Protein AF-A0A848RUA8-F1 (afdb_monomer_lite)

Secondary structure (DSSP, 8-state):
------------------------------B---SSS--EEEEEEETTEEEEEEEEEEGGGTEEEEEEEETTEEEEEEEEEEEETTEEEEEEEEEEETTEEEES----SEEEEEEES-SEEEEEEEESSSEEEEEEEETTEE-TT-EEEEEEESS-EE---TT-EEEESPPSSEEEEEEEEEE-TTSSSEEEEEEEEEE-S-SEEEEEEE-

Foldseek 3Di:
DDDDDDDDDDDDDDPPPPPPPPVDDPLPQAAADDDDDTFDKDADHDPSHDAQWIWGQDPVNQKIKTGGDDRREQAAWIWIWGDDPNDTHTPDGDGDDRNDDPHHHPDPQKDWDDKDPFPDKDKDFDWQFQKEWEFEAEPHHGAPFWAPKDKDKPDFDFDDDPPTTMGHPDDPQIKIWIWTWGADNVRPDIDIIIIIMTGHDGGYMYMYTYD

pLDDT: mean 84.86, std 19.1, range [34.31, 98.5]

Sequence (211 aa):
MKKSYTLLFFTILIFSLIKINAQNSNDNNCKVIGKKHSGIYNGGCKKGLAHGEGVLNFDEGKKIYEGKFKKGELNGEGILYTFEDGEKVILKEGIWKNNEYVGEKKVRPYKVKRVVNLPRYTVRKTGEQKEVYINFMKDGGRNNNVRNLNVLVNNGNEINGSRIMGYDNIIFPFQCEINYYTTSKLGTTSLQVRFEIIISEPGRWEISLFN

Structure (mmCIF, N/CA/C/O backbone):
data_AF-A0A848RUA8-F1
#
_entry.id   AF-A0A848RUA8-F1
#
loop_
_atom_site.group_PDB
_atom_site.id
_atom_site.type_symbol
_atom_site.label_atom_id
_atom_site.label_alt_id
_atom_site.label_comp_id
_atom_site.label_asym_id
_atom_site.label_entity_id
_atom_site.label_seq_id
_atom_site.pdbx_PDB_ins_code
_atom_site.Cartn_x
_atom_site.Cartn_y
_atom_site.Cartn_z
_atom_site.occupancy
_atom_site.B_iso_or_equiv
_atom_site.auth_seq_id
_atom_site.auth_comp_id
_atom_site.auth_asym_id
_atom_site.auth_atom_id
_atom_site.pdbx_PDB_model_num
ATOM 1 N N . MET A 1 1 ? -100.491 25.181 15.954 1.00 36.19 1 MET A N 1
ATOM 2 C CA . MET A 1 1 ? -101.383 24.178 15.330 1.00 36.19 1 MET A CA 1
ATOM 3 C C . MET A 1 1 ? -100.562 22.987 14.845 1.00 36.19 1 MET A C 1
ATOM 5 O O . MET A 1 1 ? -99.657 23.193 14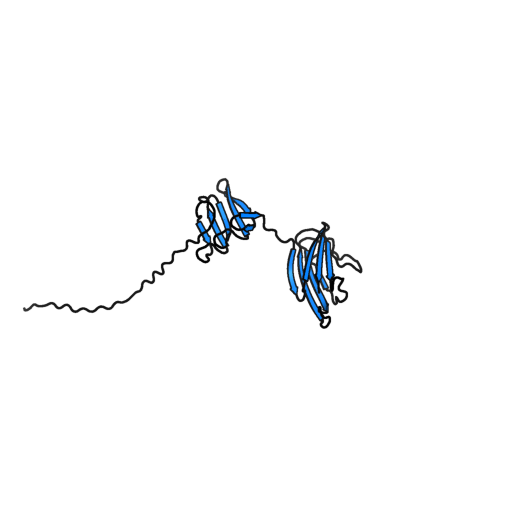.061 1.00 36.19 1 MET A O 1
ATOM 9 N N . LYS A 1 2 ? -100.949 21.787 15.306 1.00 36.97 2 LYS A N 1
ATOM 10 C CA . LYS A 1 2 ? -100.801 20.443 14.702 1.00 36.97 2 LYS A CA 1
ATOM 11 C C . LYS A 1 2 ? -99.398 19.830 14.444 1.00 36.97 2 LYS A C 1
ATOM 13 O O . LYS A 1 2 ? -98.752 20.167 13.469 1.00 36.97 2 LYS A O 1
ATOM 18 N N . LYS A 1 3 ? -99.161 18.754 15.227 1.00 35.41 3 LYS A N 1
ATOM 19 C CA . LYS A 1 3 ? -98.651 17.393 14.887 1.00 35.41 3 LYS A CA 1
ATOM 20 C C . LYS A 1 3 ? -97.151 17.259 14.530 1.00 35.41 3 LYS A C 1
ATOM 22 O O . LYS A 1 3 ? -96.699 17.950 13.641 1.00 35.41 3 LYS A O 1
ATOM 27 N N . SER A 1 4 ? -96.293 16.485 15.210 1.00 36.28 4 SER A N 1
ATOM 28 C CA . SER A 1 4 ? -96.308 15.099 15.748 1.00 36.28 4 SER A CA 1
ATOM 29 C C . SER A 1 4 ? -95.857 14.012 14.753 1.00 36.28 4 SER A C 1
ATOM 31 O O . SER A 1 4 ? -96.434 13.940 13.672 1.00 36.28 4 SER A O 1
ATOM 33 N N . TYR A 1 5 ? -94.952 13.127 15.236 1.00 44.03 5 TYR A N 1
ATOM 34 C CA . TYR A 1 5 ? -94.567 11.774 14.747 1.00 44.03 5 TYR A CA 1
ATOM 35 C C . TYR A 1 5 ? -93.626 11.716 13.514 1.00 44.03 5 TYR A C 1
ATOM 37 O O . TYR A 1 5 ? -93.783 12.522 12.612 1.00 44.03 5 TYR A O 1
ATOM 45 N N . THR A 1 6 ? -92.639 10.819 13.337 1.00 35.97 6 THR A N 1
ATOM 46 C CA . THR A 1 6 ? -92.117 9.634 14.060 1.00 35.97 6 THR A CA 1
ATOM 47 C C . THR A 1 6 ? -90.765 9.219 13.430 1.00 35.97 6 THR A C 1
ATOM 49 O O . THR A 1 6 ? -90.491 9.556 12.282 1.00 35.97 6 THR A O 1
ATOM 52 N N . LEU A 1 7 ? -89.943 8.487 14.199 1.00 46.03 7 LEU A N 1
ATOM 53 C CA . LEU A 1 7 ? -88.749 7.710 13.811 1.00 46.03 7 LEU A CA 1
ATOM 54 C C . LEU A 1 7 ? -88.793 7.057 12.412 1.00 46.03 7 LEU A C 1
ATOM 56 O O . LEU A 1 7 ? -89.809 6.472 12.051 1.00 46.03 7 LEU A O 1
ATOM 60 N N . LEU A 1 8 ? -87.619 6.927 11.776 1.00 41.56 8 LEU A N 1
ATOM 61 C CA . LEU A 1 8 ? -87.117 5.623 11.308 1.00 41.56 8 LEU A CA 1
ATOM 62 C C . LEU A 1 8 ? -85.614 5.661 10.990 1.00 41.56 8 LEU A C 1
ATOM 64 O O . LEU A 1 8 ? -85.133 6.478 10.210 1.00 41.56 8 LEU A O 1
ATOM 68 N N . PHE A 1 9 ? -84.894 4.737 11.628 1.00 43.59 9 PHE A N 1
ATOM 69 C CA . PHE A 1 9 ? -83.547 4.303 11.282 1.00 43.59 9 PHE A CA 1
ATOM 70 C C . PHE A 1 9 ? -83.523 3.785 9.842 1.00 43.59 9 PHE A C 1
ATOM 72 O O . PHE A 1 9 ? -84.287 2.878 9.524 1.00 43.59 9 PHE A O 1
ATOM 79 N N . PHE A 1 10 ? -82.586 4.259 9.022 1.00 36.72 10 PHE A N 1
ATOM 80 C CA . PHE A 1 10 ? -82.029 3.438 7.954 1.00 36.72 10 PHE A CA 1
ATOM 81 C C . PHE A 1 10 ? -80.521 3.659 7.867 1.00 36.72 10 PHE A C 1
ATOM 83 O O . PHE A 1 10 ? -80.011 4.771 7.751 1.00 36.72 10 PHE A O 1
ATOM 90 N N . THR A 1 11 ? -79.838 2.538 8.021 1.00 43.53 11 THR A N 1
ATOM 91 C CA . THR A 1 11 ? -78.421 2.284 7.828 1.00 43.53 11 THR A CA 1
ATOM 92 C C . THR A 1 11 ? -77.957 2.706 6.431 1.00 43.53 11 THR A C 1
ATOM 94 O O . THR A 1 11 ? -78.742 2.694 5.491 1.00 43.53 11 THR A O 1
ATOM 97 N N . ILE A 1 12 ? -76.666 3.012 6.278 1.00 42.34 12 ILE A N 1
ATOM 98 C CA . ILE A 1 12 ? -75.759 2.282 5.377 1.00 42.34 12 ILE A CA 1
ATOM 99 C C . ILE A 1 12 ? -74.328 2.788 5.590 1.00 42.34 12 ILE A C 1
ATOM 101 O O . ILE A 1 12 ? -74.025 3.977 5.543 1.00 42.34 12 ILE A O 1
ATOM 105 N N . LEU A 1 13 ? -73.463 1.811 5.856 1.00 43.94 13 LEU A N 1
ATOM 106 C CA . LEU A 1 13 ? -72.017 1.901 5.909 1.00 43.94 13 LEU A CA 1
ATOM 107 C C . LEU A 1 13 ? -71.435 2.447 4.599 1.00 43.94 13 LEU A C 1
ATOM 109 O O . LEU A 1 13 ? -71.712 1.906 3.532 1.00 43.94 13 LEU A O 1
ATOM 113 N N . ILE A 1 14 ? -70.489 3.380 4.699 1.00 44.19 14 ILE A N 1
ATOM 114 C CA . ILE A 1 14 ? -69.378 3.448 3.748 1.00 44.19 14 ILE A CA 1
ATOM 115 C C . ILE A 1 14 ? -68.082 3.418 4.562 1.00 44.19 14 ILE A C 1
ATOM 117 O O . ILE A 1 14 ? -67.649 4.386 5.184 1.00 44.19 14 ILE A O 1
ATOM 121 N N . PHE A 1 15 ? -67.513 2.214 4.615 1.00 41.44 15 PHE A N 1
ATOM 122 C CA . PHE A 1 15 ? -66.145 1.940 5.032 1.00 41.44 15 PHE A CA 1
ATOM 123 C C . PHE A 1 15 ? -65.204 2.692 4.081 1.00 41.44 15 PHE A C 1
ATOM 125 O O . PHE A 1 15 ? -64.844 2.185 3.020 1.00 41.44 15 PHE A O 1
ATOM 132 N N . SER A 1 16 ? -64.785 3.901 4.449 1.00 38.09 16 SER A N 1
ATOM 133 C CA . SER A 1 16 ? -63.549 4.454 3.902 1.00 38.09 16 SER A CA 1
ATOM 134 C C . SER A 1 16 ? -62.398 3.832 4.684 1.00 38.09 16 SER A C 1
ATOM 136 O O . SER A 1 16 ? -62.067 4.252 5.793 1.00 38.09 16 SER A O 1
ATOM 138 N N . LEU A 1 17 ? -61.837 2.759 4.122 1.00 41.22 17 LEU A N 1
ATOM 139 C CA . LEU A 1 17 ? -60.559 2.182 4.523 1.00 41.22 17 LEU A CA 1
ATOM 140 C C . LEU A 1 17 ? -59.452 3.213 4.273 1.00 41.22 17 LEU A C 1
ATOM 142 O O . LEU A 1 17 ? -58.674 3.094 3.327 1.00 41.22 17 LEU A O 1
ATOM 146 N N . ILE A 1 18 ? -59.321 4.195 5.161 1.00 41.09 18 ILE A N 1
ATOM 147 C CA . ILE A 1 18 ? -58.016 4.800 5.395 1.00 41.09 18 ILE A CA 1
ATOM 148 C C . ILE A 1 18 ? -57.229 3.727 6.142 1.00 41.09 18 ILE A C 1
ATOM 150 O O . ILE A 1 18 ? -57.228 3.653 7.370 1.00 41.09 18 ILE A O 1
ATOM 154 N N . LYS A 1 19 ? -56.585 2.838 5.378 1.00 37.78 19 LYS A N 1
ATOM 155 C CA . LYS A 1 19 ? -55.430 2.110 5.887 1.00 37.78 19 LYS A CA 1
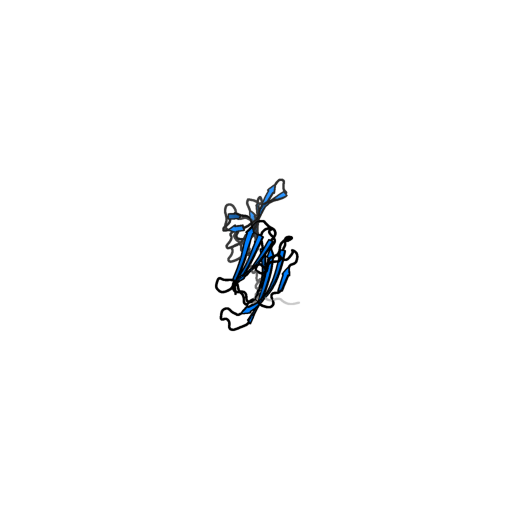ATOM 156 C C . LYS A 1 19 ? -54.418 3.183 6.258 1.00 37.78 19 LYS A C 1
ATOM 158 O O . LYS A 1 19 ? -53.701 3.694 5.401 1.00 37.78 19 LYS A O 1
ATOM 163 N N . ILE A 1 20 ? -54.390 3.534 7.540 1.00 43.59 20 ILE A N 1
ATOM 164 C CA . ILE A 1 20 ? -53.195 4.071 8.168 1.00 43.59 20 ILE A CA 1
ATOM 165 C C . ILE A 1 20 ? -52.146 2.996 7.906 1.00 43.59 20 ILE A C 1
ATOM 167 O O . ILE A 1 20 ? -52.106 1.969 8.582 1.00 43.59 20 ILE A O 1
ATOM 171 N N . ASN A 1 21 ? -51.340 3.187 6.865 1.00 39.28 21 ASN A N 1
ATOM 172 C CA . ASN A 1 21 ? -50.080 2.482 6.739 1.00 39.28 21 ASN A CA 1
ATOM 173 C C . ASN A 1 21 ? -49.177 3.051 7.833 1.00 39.28 21 ASN A C 1
ATOM 175 O O . ASN A 1 21 ? -48.273 3.842 7.586 1.00 39.28 21 ASN A O 1
ATOM 179 N N . ALA A 1 22 ? -49.431 2.621 9.066 1.00 43.03 22 ALA A N 1
ATOM 180 C CA . ALA A 1 22 ? -48.376 2.437 10.030 1.00 43.03 22 ALA A CA 1
ATOM 181 C C . ALA A 1 22 ? -47.529 1.287 9.474 1.00 43.03 22 ALA A C 1
ATOM 183 O O . ALA A 1 22 ? -47.712 0.125 9.836 1.00 43.03 22 ALA A O 1
ATOM 184 N N . GLN A 1 23 ? -46.628 1.599 8.536 1.00 38.25 23 GLN A N 1
ATOM 185 C CA . GLN A 1 23 ? -45.468 0.749 8.315 1.00 38.25 23 GLN A CA 1
ATOM 186 C C . GLN A 1 23 ? -44.589 0.894 9.549 1.00 38.25 23 GLN A C 1
ATOM 188 O O . GLN A 1 23 ? -43.662 1.693 9.626 1.00 38.25 23 GLN A O 1
ATOM 193 N N . ASN A 1 24 ? -44.974 0.118 10.552 1.00 37.84 24 ASN A N 1
ATOM 194 C CA . ASN A 1 24 ? -44.149 -0.212 11.679 1.00 37.84 24 ASN A CA 1
ATOM 195 C C . ASN A 1 24 ? -43.107 -1.214 11.173 1.00 37.84 24 ASN A C 1
ATOM 197 O O . ASN A 1 24 ? -43.401 -2.388 10.967 1.00 37.84 24 ASN A O 1
ATOM 201 N N . SER A 1 25 ? -41.890 -0.731 10.960 1.00 34.31 25 SER A N 1
ATOM 202 C CA . SER A 1 25 ? -40.685 -1.522 11.193 1.00 34.31 25 SER A CA 1
ATOM 203 C C . SER A 1 25 ? -39.594 -0.591 11.713 1.00 34.31 25 SER A C 1
ATOM 205 O O . SER A 1 25 ? -38.548 -0.423 11.093 1.00 34.31 25 SER A O 1
ATOM 207 N N . ASN A 1 26 ? -39.836 0.016 12.878 1.00 41.66 26 ASN A N 1
ATOM 208 C CA . ASN A 1 26 ? -38.759 0.491 13.749 1.00 41.66 26 ASN A CA 1
ATOM 209 C C . ASN A 1 26 ? -38.056 -0.714 14.396 1.00 41.66 26 ASN A C 1
ATOM 211 O O . ASN A 1 26 ? -37.964 -0.814 15.614 1.00 41.66 26 ASN A O 1
ATOM 215 N N . ASP A 1 27 ? -37.556 -1.632 13.570 1.00 44.62 27 ASP A N 1
ATOM 216 C CA . ASP A 1 27 ? -36.675 -2.718 13.995 1.00 44.62 27 ASP A CA 1
ATOM 217 C C . ASP A 1 27 ? -35.238 -2.349 13.589 1.00 44.62 27 ASP A C 1
ATOM 219 O O . ASP A 1 27 ? -34.503 -3.100 12.955 1.00 44.62 27 ASP A O 1
ATOM 223 N N . ASN A 1 28 ? -34.842 -1.113 13.916 1.00 52.97 28 ASN A N 1
ATOM 224 C CA . ASN A 1 28 ? -33.510 -0.565 13.640 1.00 52.97 28 ASN A CA 1
ATOM 225 C C . ASN A 1 28 ? -32.445 -1.095 14.614 1.00 52.97 28 ASN A C 1
ATOM 227 O O . ASN A 1 28 ? -31.363 -0.521 14.723 1.00 52.97 28 ASN A O 1
ATOM 231 N N . ASN A 1 29 ? -32.719 -2.182 15.340 1.00 67.94 29 ASN A N 1
ATOM 232 C CA . ASN A 1 29 ? -31.784 -2.707 16.324 1.00 67.94 29 ASN A CA 1
ATOM 233 C C . ASN A 1 29 ? -30.792 -3.667 15.654 1.00 67.94 29 ASN A C 1
ATOM 235 O O . ASN A 1 29 ? -30.846 -4.888 15.809 1.00 67.94 29 ASN A O 1
ATOM 239 N N . CYS A 1 30 ? -29.897 -3.100 14.845 1.00 83.25 30 CYS A N 1
ATOM 240 C CA . CYS A 1 30 ? -28.786 -3.823 14.242 1.00 83.25 30 CYS A CA 1
ATOM 241 C C . CYS A 1 30 ? -27.936 -4.479 15.327 1.00 83.25 30 CYS A C 1
ATOM 243 O O . CYS A 1 30 ? -27.245 -3.812 16.098 1.00 83.25 30 CYS A O 1
ATOM 245 N N . LYS A 1 31 ? -27.953 -5.809 15.372 1.00 87.88 31 LYS A N 1
ATOM 246 C CA . LYS A 1 31 ? -27.255 -6.539 16.422 1.00 87.88 31 LYS A CA 1
ATOM 247 C C . LYS A 1 31 ? -25.755 -6.610 16.136 1.00 87.88 31 LYS A C 1
ATOM 249 O O . LYS A 1 31 ? -25.325 -7.094 15.083 1.00 87.88 31 LYS A O 1
ATOM 254 N N . VAL A 1 32 ? -24.968 -6.189 17.120 1.00 86.62 32 VAL A N 1
ATOM 255 C CA . VAL A 1 32 ? -23.534 -6.482 17.227 1.00 86.62 32 VAL A CA 1
ATOM 256 C C . VAL A 1 32 ? -23.349 -7.740 18.085 1.00 86.62 32 VAL A C 1
ATOM 258 O O . VAL A 1 32 ? -24.039 -7.932 19.086 1.00 86.62 32 VAL A O 1
ATOM 261 N N . ILE A 1 33 ? -22.443 -8.627 17.680 1.00 86.06 33 ILE A N 1
ATOM 262 C CA . ILE A 1 33 ? -22.122 -9.902 18.327 1.00 86.06 33 ILE A CA 1
ATOM 263 C C . ILE A 1 33 ? -20.737 -9.750 18.968 1.00 86.06 33 ILE A C 1
ATOM 265 O O . ILE A 1 33 ? -19.762 -9.587 18.247 1.00 86.06 33 ILE A O 1
ATOM 269 N N . GLY A 1 34 ? -20.631 -9.791 20.302 1.00 71.75 34 GLY A N 1
ATOM 270 C CA . GLY A 1 34 ? -19.359 -9.578 21.014 1.00 71.75 34 GLY A CA 1
ATOM 271 C C . GLY A 1 34 ? -19.526 -9.364 22.526 1.00 71.75 34 GLY A C 1
ATOM 272 O O . GLY A 1 34 ? -20.627 -9.084 22.992 1.00 71.75 34 GLY A O 1
ATOM 273 N N . LYS A 1 35 ? -18.453 -9.585 23.305 1.00 60.31 35 LYS A N 1
ATOM 274 C CA . LYS A 1 35 ? -18.486 -9.841 24.763 1.00 60.31 35 LYS A CA 1
ATOM 275 C C . LYS A 1 35 ? -18.862 -8.613 25.619 1.00 60.31 35 LYS A C 1
ATOM 277 O O . LYS A 1 35 ? -18.133 -7.633 25.641 1.00 60.31 35 LYS A O 1
ATOM 282 N N . LYS A 1 36 ? -19.906 -8.810 26.439 1.00 52.66 36 LYS A N 1
ATOM 283 C CA . LYS A 1 36 ? -20.383 -8.016 27.592 1.00 52.66 36 LYS A CA 1
ATOM 284 C C . LYS A 1 36 ? -21.063 -6.676 27.265 1.00 52.66 36 LYS A C 1
ATOM 286 O O . LYS A 1 36 ? -20.438 -5.629 27.223 1.00 52.66 36 LYS A O 1
ATOM 291 N N . HIS A 1 37 ? -22.390 -6.775 27.166 1.00 50.12 37 HIS A N 1
ATOM 292 C CA . HIS A 1 37 ? -23.395 -5.722 26.990 1.00 50.12 37 HIS A CA 1
ATOM 293 C C . HIS A 1 37 ? -23.438 -5.133 25.579 1.00 50.12 37 HIS A C 1
ATOM 295 O O . HIS A 1 37 ? -22.523 -4.461 25.116 1.00 50.12 37 HIS A O 1
ATOM 301 N N . SER A 1 38 ? -24.538 -5.443 24.887 1.00 63.69 38 SER A N 1
ATOM 302 C CA . SER A 1 38 ? -24.930 -4.844 23.616 1.00 63.69 38 SER A CA 1
ATOM 303 C C . SER A 1 38 ? -24.775 -3.330 23.698 1.00 63.69 38 SER A C 1
ATOM 305 O O . SER A 1 38 ? -25.494 -2.673 24.449 1.00 63.69 38 SER A O 1
ATOM 307 N N . GLY A 1 39 ? -23.804 -2.798 22.968 1.00 79.00 39 GLY A N 1
ATOM 308 C CA . GLY A 1 39 ? -23.624 -1.364 22.843 1.00 79.00 39 GLY A CA 1
ATOM 309 C C . GLY A 1 39 ? -24.680 -0.727 21.944 1.00 79.00 39 GLY A C 1
ATOM 310 O O . GLY A 1 39 ? -25.444 -1.419 21.267 1.00 79.00 39 GLY A O 1
ATOM 311 N N . ILE A 1 40 ? -24.685 0.601 21.902 1.00 88.38 40 ILE A N 1
ATOM 312 C CA . ILE A 1 40 ? -25.477 1.361 20.936 1.00 88.38 40 ILE A CA 1
ATOM 313 C C . ILE A 1 40 ? -24.685 1.404 19.636 1.00 88.38 40 ILE A C 1
ATOM 315 O O . ILE A 1 40 ? -23.614 2.015 19.573 1.00 88.38 40 ILE A O 1
ATOM 319 N N . TYR A 1 41 ? -25.211 0.737 18.614 1.00 90.31 41 TYR A N 1
ATOM 320 C CA . TYR A 1 41 ? -24.642 0.738 17.277 1.00 90.31 41 TYR A CA 1
ATOM 321 C C . TYR A 1 41 ? -25.396 1.706 16.365 1.00 90.31 41 TYR A C 1
ATOM 323 O O . TYR A 1 41 ? -26.617 1.640 16.256 1.00 90.31 41 TYR A O 1
ATOM 331 N N . ASN A 1 42 ? -24.646 2.554 15.669 1.00 92.94 42 ASN A N 1
ATOM 332 C CA . ASN A 1 42 ? -25.139 3.437 14.622 1.00 92.94 42 ASN A CA 1
ATOM 333 C C . ASN A 1 42 ? -24.420 3.088 13.319 1.00 92.94 42 ASN A C 1
ATOM 335 O O . ASN A 1 42 ? -23.213 3.297 13.201 1.00 92.94 42 ASN A O 1
ATOM 339 N N . GLY A 1 43 ? -25.141 2.546 12.341 1.00 92.56 43 GLY A N 1
ATOM 340 C CA . GLY A 1 43 ? -24.563 2.203 11.046 1.00 92.56 43 GLY A CA 1
ATOM 341 C C . GLY A 1 43 ? -25.435 1.268 10.218 1.00 92.56 43 GLY A C 1
ATOM 342 O O . GLY A 1 43 ? -26.619 1.073 10.496 1.00 92.56 43 GLY A O 1
ATOM 343 N N . GLY A 1 44 ? -24.830 0.707 9.173 1.00 91.12 44 GLY A N 1
ATOM 344 C CA . GLY A 1 44 ? -25.509 -0.173 8.230 1.00 91.12 44 GLY A CA 1
ATOM 345 C C . GLY A 1 44 ? -25.905 -1.530 8.818 1.00 91.12 44 GLY A C 1
ATOM 346 O O . GLY A 1 44 ? -25.264 -2.091 9.708 1.00 91.12 44 GLY A O 1
ATOM 347 N N . CYS A 1 45 ? -26.964 -2.104 8.253 1.00 90.44 45 CYS A N 1
ATOM 348 C CA . CYS A 1 45 ? -27.509 -3.389 8.664 1.00 90.44 45 CYS A CA 1
ATOM 349 C C . CYS A 1 45 ? -27.557 -4.366 7.490 1.00 90.44 45 CYS A C 1
ATOM 351 O O . CYS A 1 45 ? -27.955 -4.013 6.379 1.00 90.44 45 CYS A O 1
ATOM 353 N N . LYS A 1 46 ? -27.230 -5.635 7.739 1.00 92.25 46 LYS A N 1
ATOM 354 C CA . LYS A 1 46 ? -27.481 -6.724 6.789 1.00 92.25 46 LYS A CA 1
ATOM 355 C C . LYS A 1 46 ? -27.979 -7.956 7.527 1.00 92.25 46 LYS A C 1
ATOM 357 O O . LYS A 1 46 ? -27.255 -8.530 8.334 1.00 92.25 46 LYS A O 1
ATOM 362 N N . LYS A 1 47 ? -29.205 -8.388 7.202 1.00 91.00 47 LYS A N 1
ATOM 363 C CA . LYS A 1 47 ? -29.894 -9.517 7.859 1.00 91.00 47 LYS A CA 1
ATOM 364 C C . LYS A 1 47 ? -29.999 -9.338 9.387 1.00 91.00 47 LYS A C 1
ATOM 366 O O . LYS A 1 47 ? -29.707 -10.267 10.131 1.00 91.00 47 LYS A O 1
ATOM 371 N N . GLY A 1 48 ? -30.342 -8.128 9.839 1.00 90.00 48 GLY A N 1
ATOM 372 C CA . GLY A 1 48 ? -30.478 -7.795 11.267 1.00 90.00 48 GLY A CA 1
ATOM 373 C C . GLY A 1 48 ? -29.158 -7.691 12.045 1.00 90.00 48 GLY A C 1
ATOM 374 O O . GLY A 1 48 ? -29.173 -7.508 13.257 1.00 90.00 48 GLY A O 1
ATOM 375 N N . LEU A 1 49 ? -28.011 -7.806 11.370 1.00 92.81 49 LEU A N 1
ATOM 376 C CA . LEU A 1 49 ? -26.683 -7.709 11.975 1.00 92.81 49 LEU A CA 1
ATOM 377 C C . LEU A 1 49 ? -25.952 -6.463 11.476 1.00 92.81 49 LEU A C 1
ATOM 379 O O . LEU A 1 49 ? -26.088 -6.104 10.302 1.00 92.81 49 LEU A O 1
ATOM 383 N N . ALA A 1 50 ? -25.126 -5.860 12.334 1.00 93.12 50 ALA A N 1
ATOM 384 C CA . ALA A 1 50 ? -24.258 -4.746 11.949 1.00 93.12 50 ALA A CA 1
ATOM 385 C C . ALA A 1 50 ? -23.377 -5.117 10.740 1.00 93.12 50 ALA A C 1
ATOM 387 O O . ALA A 1 50 ? -22.780 -6.209 10.677 1.00 93.12 50 ALA A O 1
ATOM 388 N N . HIS A 1 51 ? -23.330 -4.229 9.747 1.00 95.81 51 HIS A N 1
ATOM 389 C CA . HIS A 1 51 ? -22.634 -4.470 8.488 1.00 95.81 51 HIS A CA 1
ATOM 390 C C . HIS A 1 51 ? -22.229 -3.179 7.778 1.00 95.81 51 HIS A C 1
ATOM 392 O O . HIS A 1 51 ? -23.030 -2.261 7.641 1.00 95.81 51 HIS A O 1
ATOM 398 N N . GLY A 1 52 ? -21.022 -3.167 7.212 1.00 95.44 52 GLY A N 1
ATOM 399 C CA . GLY A 1 52 ? -20.474 -1.969 6.580 1.00 95.44 52 GLY A CA 1
ATOM 400 C C . GLY A 1 52 ? -19.828 -1.062 7.619 1.00 95.44 52 GLY A C 1
ATOM 401 O O . GLY A 1 52 ? -19.298 -1.554 8.609 1.00 95.44 52 GLY A O 1
ATOM 402 N N . GLU A 1 53 ? -19.826 0.241 7.384 1.00 96.88 53 GLU A N 1
ATOM 403 C CA . GLU A 1 53 ? -19.265 1.214 8.324 1.00 96.88 53 GLU A CA 1
ATOM 404 C C . GLU A 1 53 ? -20.271 1.539 9.433 1.00 96.88 53 GLU A C 1
ATOM 406 O O . GLU A 1 53 ? -21.488 1.527 9.220 1.00 96.88 53 GLU A O 1
ATOM 411 N N . GLY A 1 54 ? -19.766 1.790 10.636 1.00 95.38 54 GLY A N 1
ATOM 412 C CA . GLY A 1 54 ? -20.590 2.238 11.747 1.00 95.38 54 GLY A CA 1
ATOM 413 C C . GLY A 1 54 ? -19.792 2.562 13.001 1.00 95.38 54 GLY A C 1
ATOM 414 O O . GLY A 1 54 ? -18.570 2.413 13.052 1.00 95.38 54 GLY A O 1
ATOM 415 N N . VAL A 1 55 ? -20.528 2.984 14.021 1.00 95.44 55 VAL A N 1
ATOM 416 C CA . VAL A 1 55 ? -20.014 3.369 15.333 1.00 95.44 55 VAL A CA 1
ATOM 417 C C . VAL A 1 55 ? -20.709 2.534 16.397 1.00 95.44 55 VAL A C 1
ATOM 419 O O . VAL A 1 55 ? -21.935 2.482 16.441 1.00 95.44 55 VAL A O 1
ATOM 422 N N . LEU A 1 56 ? -19.938 1.888 17.264 1.00 94.12 56 LEU A N 1
ATOM 423 C CA . LEU A 1 56 ? -20.418 1.129 18.412 1.00 94.12 56 LEU A CA 1
ATOM 424 C C . LEU A 1 56 ? -19.947 1.804 19.698 1.00 94.12 56 LEU A C 1
ATOM 426 O O . LEU A 1 56 ? -18.750 1.837 19.973 1.00 94.12 56 LEU A O 1
ATOM 430 N N . ASN A 1 57 ? -20.889 2.269 20.511 1.00 92.62 57 ASN A N 1
ATOM 431 C CA . ASN A 1 57 ? -20.634 2.724 21.877 1.00 92.62 57 ASN A CA 1
ATOM 432 C C . ASN A 1 57 ? -20.936 1.573 22.836 1.00 92.62 57 ASN A C 1
ATOM 434 O O . ASN A 1 57 ? -22.074 1.111 22.883 1.00 92.62 57 ASN A O 1
ATOM 438 N N . PHE A 1 58 ? -19.948 1.087 23.579 1.00 90.38 58 PHE A N 1
ATOM 439 C CA . PHE A 1 58 ? -20.084 -0.092 24.439 1.00 90.38 58 PHE A CA 1
ATOM 440 C C . PHE A 1 58 ? -19.375 0.116 25.779 1.00 90.38 58 PHE A C 1
ATOM 442 O O . PHE A 1 58 ? -18.806 1.180 26.021 1.00 90.38 58 PHE A O 1
ATOM 449 N N . ASP A 1 59 ? -19.447 -0.883 26.667 1.00 88.75 59 ASP A N 1
ATOM 450 C CA . ASP A 1 59 ? -18.861 -0.794 28.014 1.00 88.75 59 ASP A CA 1
ATOM 451 C C . ASP A 1 59 ? -19.433 0.409 28.796 1.00 88.75 59 ASP A C 1
ATOM 453 O O . ASP A 1 59 ? -18.698 1.230 29.337 1.00 88.75 59 ASP A O 1
ATOM 457 N N . GLU A 1 60 ? -20.765 0.568 28.755 1.00 86.69 60 GLU A N 1
ATOM 458 C CA . GLU A 1 60 ? -21.502 1.687 29.379 1.00 86.69 60 GLU A CA 1
ATOM 459 C C . GLU A 1 60 ? -21.050 3.080 28.893 1.00 86.69 60 GLU A C 1
ATOM 461 O O . GLU A 1 60 ? -21.113 4.062 29.623 1.00 86.69 60 GLU A O 1
ATOM 466 N N . GLY A 1 61 ? -20.578 3.171 27.644 1.00 85.75 61 GLY A N 1
ATOM 467 C CA . GLY A 1 61 ? -20.110 4.423 27.041 1.00 85.75 61 GLY A CA 1
ATOM 468 C C . GLY A 1 61 ? -18.630 4.722 27.287 1.00 85.75 61 GLY A C 1
ATOM 469 O O . GLY A 1 61 ? -18.124 5.709 26.762 1.00 85.75 61 GLY A O 1
ATOM 470 N N . LYS A 1 62 ? -17.906 3.858 28.010 1.00 90.94 62 LYS A N 1
ATOM 471 C CA . LYS A 1 62 ? -16.459 4.015 28.252 1.00 90.94 62 LYS A CA 1
ATOM 472 C C . LYS A 1 62 ? -15.617 3.769 27.003 1.00 90.94 62 LYS A C 1
ATOM 474 O O . LYS A 1 62 ? -14.465 4.192 26.952 1.00 90.94 62 LYS A O 1
ATOM 479 N N . LYS A 1 63 ? -16.162 3.060 26.008 1.00 93.69 63 LYS A N 1
ATOM 480 C CA . LYS A 1 63 ? -15.462 2.730 24.764 1.00 93.69 63 LYS A CA 1
ATOM 481 C C . LYS A 1 63 ? -16.314 3.026 23.545 1.00 93.69 63 LYS A C 1
ATOM 483 O O . LYS A 1 63 ? -17.511 2.734 23.512 1.00 93.69 63 LYS A O 1
ATOM 488 N N . ILE A 1 64 ? -15.652 3.538 22.514 1.00 95.12 64 ILE A N 1
ATOM 489 C CA . ILE A 1 64 ? -16.253 3.800 21.206 1.00 95.12 64 ILE A CA 1
ATOM 490 C C . ILE A 1 64 ? -15.416 3.088 20.158 1.00 95.12 64 ILE A C 1
ATOM 492 O O . ILE A 1 64 ? -14.215 3.314 20.081 1.00 95.12 64 ILE A O 1
ATOM 496 N N . TYR A 1 65 ? -16.033 2.246 19.342 1.00 95.06 65 TYR A N 1
ATOM 497 C CA . TYR A 1 65 ? -15.409 1.718 18.137 1.00 95.06 65 TYR A CA 1
ATOM 498 C C . TYR A 1 65 ? -16.030 2.375 16.912 1.00 95.06 65 TYR A C 1
ATOM 500 O O . TYR A 1 65 ? -17.246 2.347 16.752 1.00 95.06 65 TYR A O 1
ATOM 508 N N . GLU A 1 66 ? -15.201 2.918 16.035 1.00 97.00 66 GLU A N 1
ATOM 509 C CA . GLU A 1 66 ? -15.597 3.467 14.743 1.00 97.00 66 GLU A CA 1
ATOM 510 C C . GLU A 1 66 ? -14.874 2.689 13.649 1.00 97.00 66 GLU A C 1
ATOM 512 O O . GLU A 1 66 ? -13.644 2.637 13.619 1.00 97.00 66 GLU A O 1
ATOM 517 N N . GLY A 1 67 ? -15.617 2.020 12.772 1.00 96.44 67 GLY A N 1
ATOM 518 C CA . GLY A 1 67 ? -14.991 1.184 11.758 1.00 96.44 67 GLY A CA 1
ATOM 519 C C . GLY A 1 67 ? -15.939 0.233 11.057 1.00 96.44 67 GLY A C 1
ATOM 520 O O . GLY A 1 67 ? -17.153 0.436 10.996 1.00 96.44 67 GLY A O 1
ATOM 521 N N . LYS A 1 68 ? -15.356 -0.814 10.478 1.00 97.19 68 LYS A N 1
ATOM 522 C CA . LYS A 1 68 ? -16.076 -1.776 9.646 1.00 97.19 68 LYS A CA 1
ATOM 523 C C . LYS A 1 68 ? -16.639 -2.933 10.465 1.00 97.19 68 LYS A C 1
ATOM 525 O O . LYS A 1 68 ? -16.002 -3.468 11.368 1.00 97.19 68 LYS A O 1
ATOM 530 N N . PHE A 1 69 ? -17.836 -3.354 10.076 1.00 95.56 69 PHE A N 1
ATOM 531 C CA . PHE A 1 69 ? -18.583 -4.455 10.660 1.00 95.56 69 PHE A CA 1
ATOM 532 C C . PHE A 1 69 ? -18.927 -5.501 9.605 1.00 95.56 69 PHE A C 1
ATOM 534 O O . PHE A 1 69 ? -19.288 -5.197 8.459 1.00 95.56 69 PHE A O 1
ATOM 541 N N . LYS A 1 70 ? -18.887 -6.771 10.001 1.00 96.00 70 LYS A N 1
ATOM 542 C CA . LYS A 1 70 ? -19.312 -7.889 9.160 1.00 96.00 70 LYS A CA 1
ATOM 543 C C . LYS A 1 70 ? -20.012 -8.939 10.002 1.00 96.00 70 LYS A C 1
ATOM 545 O O . LYS A 1 70 ? -19.412 -9.495 10.906 1.00 96.00 70 LYS A O 1
ATOM 550 N N . LYS A 1 71 ? -21.265 -9.254 9.645 1.00 94.00 71 LYS A N 1
ATOM 551 C CA . LYS A 1 71 ? -22.087 -10.252 10.351 1.00 94.00 71 LYS A CA 1
ATOM 552 C C . LYS A 1 71 ? -22.175 -9.961 11.858 1.00 94.00 71 LYS A C 1
ATOM 554 O O . LYS A 1 71 ? -22.130 -10.881 12.663 1.00 94.00 71 LYS A O 1
ATOM 559 N N . GLY A 1 72 ? -22.301 -8.685 12.223 1.00 93.06 72 GLY A N 1
ATOM 560 C CA . GLY A 1 72 ? -22.414 -8.264 13.615 1.00 93.06 72 GLY A CA 1
ATOM 561 C C . GLY A 1 72 ? -21.080 -8.114 14.343 1.00 93.06 72 GLY A C 1
ATOM 562 O O . GLY A 1 72 ? -21.087 -7.676 15.479 1.00 93.06 72 GLY A O 1
ATOM 563 N N . GLU A 1 73 ? -19.944 -8.435 13.733 1.00 94.19 73 GLU A N 1
ATOM 564 C CA . GLU A 1 73 ? -18.636 -8.375 14.396 1.00 94.19 73 GLU A CA 1
ATOM 565 C C . GLU A 1 73 ? -17.804 -7.205 13.872 1.00 94.19 73 GLU A C 1
ATOM 567 O O . GLU A 1 73 ? -17.911 -6.859 12.690 1.00 94.19 73 GLU A O 1
ATOM 572 N N . LEU A 1 74 ? -16.924 -6.653 14.712 1.00 94.81 74 LEU A N 1
ATOM 573 C CA . LEU A 1 74 ? -15.882 -5.720 14.280 1.00 94.81 74 LEU A CA 1
ATOM 574 C C . LEU A 1 74 ? -14.966 -6.462 13.293 1.00 94.81 74 LEU A C 1
ATOM 576 O O . LEU A 1 74 ? -14.407 -7.522 13.610 1.00 94.81 74 LEU A O 1
ATOM 580 N N . ASN A 1 75 ? -14.862 -5.950 12.067 1.00 96.12 75 ASN A N 1
ATOM 581 C CA . ASN A 1 75 ? -14.201 -6.644 10.967 1.00 96.12 75 ASN A CA 1
ATOM 582 C C . ASN A 1 75 ? -13.724 -5.673 9.879 1.00 96.12 75 ASN A C 1
ATOM 584 O O . ASN A 1 75 ? -14.534 -5.072 9.175 1.00 96.12 75 ASN A O 1
ATOM 588 N N . GLY A 1 76 ? -12.413 -5.598 9.671 1.00 95.62 76 GLY A N 1
ATOM 589 C CA . GLY A 1 76 ? -11.772 -4.661 8.755 1.00 95.62 76 GLY A CA 1
ATOM 590 C C . GLY A 1 76 ? -11.096 -3.517 9.502 1.00 95.62 76 GLY A C 1
ATOM 591 O O . GLY A 1 76 ? -10.626 -3.687 10.618 1.00 95.62 76 GLY A O 1
ATOM 592 N N . GLU A 1 77 ? -10.996 -2.363 8.857 1.00 96.62 77 GLU A N 1
ATOM 593 C CA . GLU A 1 77 ? -10.363 -1.175 9.433 1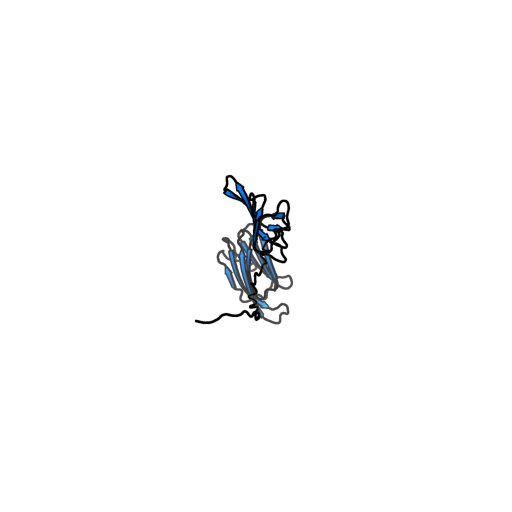.00 96.62 77 GLU A CA 1
ATOM 594 C C . GLU A 1 77 ? -11.265 -0.539 10.495 1.00 96.62 77 GLU A C 1
ATOM 596 O O . GLU A 1 77 ? -12.478 -0.445 10.290 1.00 96.62 77 GLU A O 1
ATOM 601 N N . GLY A 1 78 ? -10.678 -0.099 11.607 1.00 96.62 78 GLY A N 1
ATOM 602 C CA . GLY A 1 78 ? -11.379 0.693 12.611 1.00 96.62 78 GLY A CA 1
ATOM 603 C C . GLY A 1 78 ? -10.488 1.202 13.738 1.00 96.62 78 GLY A C 1
ATOM 604 O O . GLY A 1 78 ? -9.368 0.721 13.945 1.00 96.62 78 GLY A O 1
ATOM 605 N N . ILE A 1 79 ? -11.032 2.162 14.475 1.00 96.94 79 ILE A N 1
ATOM 606 C CA . ILE A 1 79 ? -10.405 2.858 15.592 1.00 96.94 79 ILE A CA 1
ATOM 607 C C . ILE A 1 79 ? -11.232 2.581 16.847 1.00 96.94 79 ILE A C 1
ATOM 609 O O . ILE A 1 79 ? -12.448 2.761 16.865 1.00 96.94 79 ILE A O 1
ATOM 613 N N . LEU A 1 80 ? -10.569 2.108 17.896 1.00 96.25 80 LEU A N 1
ATOM 614 C CA . LEU A 1 80 ? -11.122 1.963 19.233 1.00 96.25 80 LEU A CA 1
ATOM 615 C C . LEU A 1 80 ? -10.629 3.122 20.091 1.00 96.25 80 LEU A C 1
ATOM 617 O O . LEU A 1 80 ? -9.424 3.326 20.226 1.00 96.25 80 LEU A O 1
ATOM 621 N N . TYR A 1 81 ? -11.567 3.816 20.714 1.00 96.31 81 TYR A N 1
ATOM 622 C CA . TYR A 1 81 ? -11.337 4.929 21.617 1.00 96.31 81 TYR A CA 1
ATOM 623 C C . TYR A 1 81 ? -11.689 4.559 23.060 1.00 96.31 81 TYR A C 1
ATOM 625 O O . TYR A 1 81 ? -12.552 3.707 23.301 1.00 96.31 81 TYR A O 1
ATOM 633 N N . THR A 1 82 ? -11.048 5.249 23.996 1.00 95.81 82 THR A N 1
ATOM 634 C CA . THR A 1 82 ? -11.376 5.301 25.428 1.00 95.81 82 THR A CA 1
ATOM 635 C C . THR A 1 82 ? -11.560 6.761 25.846 1.00 95.81 82 THR A C 1
ATOM 637 O O . THR A 1 82 ? -11.321 7.661 25.040 1.00 95.81 82 THR A O 1
ATOM 640 N N . PHE A 1 83 ? -11.981 6.999 27.085 1.00 94.25 83 PHE A N 1
ATOM 641 C CA . PHE A 1 83 ? -12.000 8.334 27.675 1.00 94.25 83 PHE A CA 1
ATOM 642 C C . PHE A 1 83 ? -10.983 8.439 28.813 1.00 94.25 83 PHE A C 1
ATOM 644 O O . PHE A 1 83 ? -10.989 7.596 29.710 1.00 94.25 83 PHE A O 1
ATOM 651 N N . GLU A 1 84 ? -10.139 9.466 28.771 1.00 92.75 84 GLU A N 1
ATOM 652 C CA . GLU A 1 84 ? -9.174 9.829 29.819 1.00 92.75 84 GLU A CA 1
ATOM 653 C C . GLU A 1 84 ? -9.447 11.285 30.204 1.00 92.75 84 GLU A C 1
ATOM 655 O O . GLU A 1 84 ? -9.553 12.137 29.328 1.00 92.75 84 GLU A O 1
ATOM 660 N N . ASP A 1 85 ? -9.688 11.554 31.489 1.00 91.31 85 ASP A N 1
ATOM 661 C CA . ASP A 1 85 ? -10.054 12.886 32.005 1.00 91.31 85 ASP A CA 1
ATOM 662 C C . ASP A 1 85 ? -11.217 13.579 31.259 1.00 91.31 85 ASP A C 1
ATOM 664 O O . ASP A 1 85 ? -11.322 14.801 31.198 1.00 91.31 85 ASP A O 1
ATOM 668 N N . GLY A 1 86 ? -12.139 12.778 30.711 1.00 89.44 86 GLY A N 1
ATOM 669 C CA . GLY A 1 86 ? -13.293 13.252 29.939 1.00 89.44 86 GLY A CA 1
ATOM 670 C C . GLY A 1 86 ? -13.013 13.487 28.451 1.00 89.44 86 GLY A C 1
ATOM 671 O O . GLY A 1 86 ? -13.952 13.736 27.693 1.00 89.44 86 GLY A O 1
ATOM 672 N N . GLU A 1 87 ? -11.768 13.341 28.002 1.00 91.62 87 GLU A N 1
ATOM 673 C CA . GLU A 1 87 ? -11.376 13.471 26.601 1.00 91.62 87 GLU A CA 1
ATOM 674 C C . GLU A 1 87 ? -11.344 12.115 25.890 1.00 91.62 87 GLU A C 1
ATOM 676 O O . GLU A 1 87 ? -10.939 11.099 26.450 1.00 91.62 87 GLU A O 1
ATOM 681 N N . LYS A 1 88 ? -11.776 12.090 24.624 1.00 92.50 88 LYS A N 1
ATOM 682 C CA . LYS A 1 88 ? -11.769 10.887 23.780 1.00 92.50 88 LYS A CA 1
ATOM 683 C C . LYS A 1 88 ? -10.350 10.640 23.248 1.00 92.50 88 LYS A C 1
ATOM 685 O O . LYS A 1 88 ? -9.875 11.399 22.407 1.00 92.50 88 LYS A O 1
ATOM 690 N N . VAL A 1 89 ? -9.719 9.540 23.657 1.00 94.81 89 VAL A N 1
ATOM 691 C CA . VAL A 1 89 ? -8.344 9.154 23.281 1.00 94.81 89 VAL A CA 1
ATOM 692 C C . VAL A 1 89 ? -8.351 7.877 22.437 1.00 94.81 89 VAL A C 1
ATOM 694 O O . VAL A 1 89 ? -9.162 6.976 22.659 1.00 94.81 89 VAL A O 1
ATOM 697 N N . ILE A 1 90 ? -7.460 7.778 21.444 1.00 94.94 90 ILE A N 1
ATOM 698 C CA . ILE A 1 90 ? -7.295 6.561 20.634 1.00 94.94 90 ILE A CA 1
ATOM 699 C C . ILE A 1 90 ? -6.609 5.486 21.479 1.00 94.94 90 ILE A C 1
ATOM 701 O O . ILE A 1 90 ? -5.455 5.631 21.866 1.00 94.94 90 ILE A O 1
ATOM 705 N N . LEU A 1 91 ? -7.307 4.375 21.707 1.00 94.62 91 LEU A N 1
ATOM 706 C CA . LEU A 1 91 ? -6.755 3.201 22.378 1.00 94.62 91 LEU A CA 1
ATOM 707 C C . LEU A 1 91 ? -6.086 2.246 21.379 1.00 94.62 91 LEU A C 1
ATOM 709 O O . LEU A 1 91 ? -5.038 1.677 21.678 1.00 94.62 91 LEU A O 1
ATOM 713 N N . LYS A 1 92 ? -6.704 2.023 20.208 1.00 95.75 92 LYS A N 1
ATOM 714 C CA . LYS A 1 92 ? -6.163 1.178 19.123 1.00 95.75 92 LYS A CA 1
ATOM 715 C C . LYS A 1 92 ? -6.645 1.656 17.760 1.00 95.75 92 LYS A C 1
ATOM 717 O O . LYS A 1 92 ? -7.838 1.873 17.588 1.00 95.75 92 LYS A O 1
ATOM 722 N N . GLU A 1 93 ? -5.769 1.681 16.765 1.00 95.56 93 GLU A N 1
ATOM 723 C CA . GLU A 1 93 ? -6.123 1.949 15.368 1.00 95.56 93 GLU A CA 1
ATOM 724 C C . GLU A 1 93 ? -5.548 0.854 14.467 1.00 95.56 93 GLU A C 1
ATOM 726 O O . GLU A 1 93 ? -4.353 0.570 14.501 1.00 95.56 93 GLU A O 1
ATOM 731 N N . GLY A 1 94 ? -6.389 0.207 13.657 1.00 95.69 94 GLY A N 1
ATOM 732 C CA . GLY A 1 94 ? -5.898 -0.816 12.740 1.00 95.69 94 GLY A CA 1
ATOM 733 C C . GLY A 1 94 ? -6.953 -1.795 12.249 1.00 95.69 94 GLY A C 1
ATOM 734 O O . GLY A 1 94 ? -8.099 -1.437 11.982 1.00 95.69 94 GLY A O 1
ATOM 735 N N . ILE A 1 95 ? -6.535 -3.045 12.071 1.00 96.94 95 ILE A N 1
ATOM 736 C CA . ILE A 1 95 ? -7.341 -4.127 11.517 1.00 96.94 95 ILE A CA 1
ATOM 737 C C . ILE A 1 95 ? -7.961 -4.954 12.638 1.00 96.94 95 ILE A C 1
ATOM 739 O O . ILE A 1 95 ? -7.280 -5.431 13.542 1.00 96.94 95 ILE A O 1
ATOM 743 N N . TRP A 1 96 ? -9.260 -5.184 12.511 1.00 95.88 96 TRP A N 1
ATOM 744 C CA . TRP A 1 96 ? -10.070 -6.027 13.372 1.00 95.88 96 TRP A CA 1
ATOM 745 C C . TRP A 1 96 ? -10.546 -7.258 12.606 1.00 95.88 96 TRP A C 1
ATOM 747 O O . TRP A 1 96 ? -10.892 -7.176 11.423 1.00 95.88 96 TRP A O 1
ATOM 757 N N . LYS A 1 97 ? -10.581 -8.417 13.259 1.00 96.12 97 LYS A N 1
ATOM 758 C CA . LYS A 1 97 ? -11.137 -9.647 12.689 1.00 96.12 97 LYS A CA 1
ATOM 759 C C . LYS A 1 97 ? -11.876 -10.403 13.778 1.00 96.12 97 LYS A C 1
ATOM 761 O O . LYS A 1 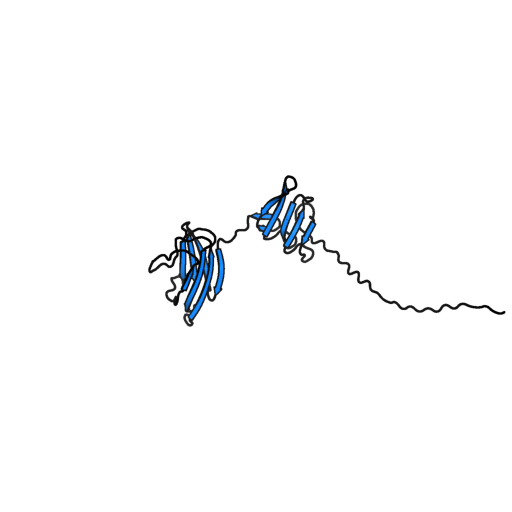97 ? -11.284 -10.763 14.784 1.00 96.12 97 LYS A O 1
ATOM 766 N N . ASN A 1 98 ? -13.160 -10.654 13.547 1.00 93.88 98 ASN A N 1
ATOM 767 C CA . ASN A 1 98 ? -14.032 -11.396 14.460 1.00 93.88 98 ASN A CA 1
ATOM 768 C C . ASN A 1 98 ? -13.982 -10.832 15.897 1.00 93.88 98 ASN A C 1
ATOM 770 O O . ASN A 1 98 ? -13.833 -11.581 16.858 1.00 93.88 98 ASN A O 1
ATOM 774 N N . ASN A 1 99 ? -14.079 -9.502 16.032 1.00 93.38 99 ASN A N 1
ATOM 775 C CA . ASN A 1 99 ? -13.982 -8.759 17.300 1.00 93.38 99 ASN A CA 1
ATOM 776 C C . ASN A 1 99 ? -12.600 -8.687 17.964 1.00 93.38 99 ASN A C 1
ATOM 778 O O . ASN A 1 99 ? -12.482 -8.113 19.046 1.00 93.38 99 ASN A O 1
ATOM 782 N N . GLU A 1 100 ? -11.551 -9.202 17.330 1.00 94.38 100 GLU A N 1
ATOM 783 C CA . GLU A 1 100 ? -10.188 -9.127 17.854 1.00 94.38 100 GLU A CA 1
ATOM 784 C C . GLU A 1 100 ? -9.355 -8.107 17.082 1.00 94.38 100 GLU A C 1
ATOM 786 O O . GLU A 1 100 ? -9.422 -8.027 15.853 1.00 94.38 100 GLU A O 1
ATOM 791 N N . TYR A 1 101 ? -8.553 -7.330 17.811 1.00 95.19 101 TYR A N 1
ATOM 792 C CA . TYR A 1 101 ? -7.568 -6.436 17.216 1.00 95.19 101 TYR A CA 1
ATOM 793 C C . TYR A 1 101 ? -6.384 -7.254 16.702 1.00 95.19 101 TYR A C 1
ATOM 795 O O . TYR A 1 101 ? -5.685 -7.896 17.484 1.00 95.19 101 TYR A O 1
ATOM 803 N N . VAL A 1 102 ? -6.161 -7.214 15.392 1.00 95.62 102 VAL A N 1
ATOM 804 C CA . VAL A 1 102 ? -5.109 -7.974 14.705 1.00 95.62 102 VAL A CA 1
ATOM 805 C C . VAL A 1 102 ? -3.794 -7.192 14.659 1.00 95.62 102 VAL A C 1
ATOM 807 O O . VAL A 1 102 ? -2.725 -7.795 14.616 1.00 95.62 102 VAL A O 1
ATOM 810 N N . GLY A 1 103 ? -3.856 -5.860 14.666 1.00 93.25 103 GLY A N 1
ATOM 811 C CA . GLY A 1 103 ? -2.688 -4.986 14.571 1.00 93.25 103 GLY A CA 1
ATOM 812 C C . GLY A 1 103 ? -2.949 -3.773 13.691 1.00 93.25 103 GLY A C 1
ATOM 813 O O . GLY A 1 103 ? -4.034 -3.618 13.131 1.00 93.25 103 GLY A O 1
ATOM 814 N N . GLU A 1 104 ? -1.938 -2.928 13.544 1.00 91.94 104 GLU A N 1
ATOM 815 C CA . GLU A 1 104 ? -2.023 -1.714 12.735 1.00 91.94 104 GLU A CA 1
ATOM 816 C C . GLU A 1 104 ? -2.292 -2.029 11.258 1.00 91.94 104 GLU A C 1
ATOM 818 O O . GLU A 1 104 ? -1.915 -3.081 10.717 1.00 91.94 104 GLU A O 1
ATOM 823 N N . LYS A 1 105 ? -2.938 -1.090 10.564 1.00 84.69 105 LYS A N 1
ATOM 824 C CA . LYS A 1 105 ? -3.115 -1.181 9.116 1.00 84.69 105 LYS A CA 1
ATOM 825 C C . LYS A 1 105 ? -1.745 -1.066 8.447 1.00 84.69 105 LYS A C 1
ATOM 827 O O . LYS A 1 105 ? -1.198 0.023 8.330 1.00 84.69 105 LYS A O 1
ATOM 832 N N . LYS A 1 106 ? -1.218 -2.183 7.934 1.00 78.69 106 LYS A N 1
ATOM 833 C CA . LYS A 1 106 ? -0.019 -2.176 7.082 1.00 78.69 106 LYS A CA 1
ATOM 834 C C . LYS A 1 106 ? -0.309 -1.394 5.800 1.00 78.69 106 LYS A C 1
ATOM 836 O O . LYS A 1 106 ? -0.868 -1.937 4.842 1.00 78.69 106 LYS A O 1
ATOM 841 N N . VAL A 1 107 ? 0.056 -0.116 5.780 1.00 79.62 107 VAL A N 1
ATOM 842 C CA . VAL A 1 107 ? 0.048 0.682 4.555 1.00 79.62 107 VAL A CA 1
ATOM 843 C C . VAL A 1 107 ? 1.113 0.092 3.647 1.00 79.62 107 VAL A C 1
ATOM 845 O O . VAL A 1 107 ? 2.263 -0.071 4.046 1.00 79.62 107 VAL A O 1
ATOM 848 N N . ARG A 1 108 ? 0.720 -0.300 2.430 1.00 86.12 108 ARG A N 1
ATOM 849 C CA . ARG A 1 108 ? 1.707 -0.790 1.473 1.00 86.12 108 ARG A CA 1
ATOM 850 C C . ARG A 1 108 ? 2.707 0.337 1.217 1.00 86.12 108 ARG A C 1
ATOM 852 O O . ARG A 1 108 ? 2.278 1.450 0.920 1.00 86.12 108 ARG A O 1
ATOM 859 N N . PRO A 1 109 ? 4.009 0.042 1.248 1.00 92.75 109 PRO A N 1
ATOM 860 C CA . PRO A 1 109 ? 5.049 1.047 1.042 1.00 92.75 109 PRO A CA 1
ATOM 861 C C . PRO A 1 109 ? 5.097 1.605 -0.382 1.00 92.75 109 PRO A C 1
ATOM 863 O O . PRO A 1 109 ? 5.847 2.533 -0.669 1.00 92.75 109 PRO A O 1
ATOM 866 N N . TYR A 1 110 ? 4.270 1.059 -1.272 1.00 95.81 110 TYR A N 1
ATOM 867 C CA . TYR A 1 110 ? 4.031 1.551 -2.613 1.00 95.81 110 TYR A CA 1
ATOM 868 C C . TYR A 1 110 ? 2.558 1.374 -3.010 1.00 95.81 110 TYR A C 1
ATOM 870 O O . TYR A 1 110 ? 1.837 0.515 -2.489 1.00 95.81 110 TYR A O 1
ATOM 878 N N . LYS A 1 111 ? 2.128 2.143 -4.010 1.00 94.88 111 LYS A N 1
ATOM 879 C CA . LYS A 1 111 ? 0.821 2.057 -4.663 1.00 94.88 111 LYS A CA 1
ATOM 880 C C . LYS A 1 111 ? 1.003 2.031 -6.178 1.00 94.88 111 LYS A C 1
ATOM 882 O O . LYS A 1 111 ? 1.461 3.004 -6.768 1.00 94.88 111 LYS A O 1
ATOM 887 N N . VAL A 1 112 ? 0.599 0.935 -6.816 1.00 96.75 112 VAL A N 1
ATOM 888 C CA . VAL A 1 112 ? 0.517 0.849 -8.282 1.00 96.75 112 VAL A CA 1
ATOM 889 C C . VAL A 1 112 ? -0.745 1.585 -8.736 1.00 96.75 112 VAL A C 1
ATOM 891 O O . VAL A 1 112 ? -1.842 1.255 -8.286 1.00 96.75 112 VAL A O 1
ATOM 894 N N . LYS A 1 113 ? -0.590 2.610 -9.579 1.00 96.44 113 LYS A N 1
ATOM 895 C CA . LYS A 1 113 ? -1.688 3.448 -10.088 1.00 96.44 113 LYS A CA 1
ATOM 896 C C . LYS A 1 113 ? -2.303 2.889 -11.365 1.00 96.44 113 LYS A C 1
ATOM 898 O O . LYS A 1 113 ? -3.512 3.005 -11.550 1.00 96.44 113 LYS A O 1
ATOM 903 N N . ARG A 1 114 ? -1.484 2.311 -12.249 1.00 97.12 114 ARG A N 1
ATOM 904 C CA . ARG A 1 114 ? -1.920 1.844 -13.570 1.00 97.12 114 ARG A CA 1
ATOM 905 C C . ARG A 1 114 ? -1.098 0.648 -14.034 1.00 97.12 114 ARG A C 1
ATOM 907 O O . ARG A 1 114 ? 0.115 0.628 -13.852 1.00 97.12 114 ARG A O 1
ATOM 914 N N . VAL A 1 115 ? -1.775 -0.316 -14.659 1.00 97.69 115 VAL A N 1
ATOM 915 C CA . VAL A 1 115 ? -1.181 -1.488 -15.314 1.00 97.69 115 VAL A CA 1
ATOM 916 C C . VAL A 1 115 ? -1.954 -1.754 -16.606 1.00 97.69 115 VAL A C 1
ATOM 918 O O . VAL A 1 115 ? -3.166 -1.952 -16.560 1.00 97.69 115 VAL A O 1
ATOM 921 N N . VAL A 1 116 ? -1.273 -1.747 -17.752 1.00 96.88 116 VAL A N 1
ATOM 922 C CA . VAL A 1 116 ? -1.860 -2.013 -19.078 1.00 96.88 116 VAL A CA 1
ATOM 923 C C . VAL A 1 116 ? -0.968 -2.994 -19.831 1.00 96.88 116 VAL A C 1
ATOM 925 O O . VAL A 1 116 ? 0.239 -2.777 -19.904 1.00 96.88 116 VAL A O 1
ATOM 928 N N . ASN A 1 117 ? -1.557 -4.062 -20.386 1.00 94.19 117 ASN A N 1
ATOM 929 C CA . ASN A 1 117 ? -0.876 -5.117 -21.159 1.00 94.19 117 ASN A CA 1
ATOM 930 C C . ASN A 1 117 ? 0.349 -5.745 -20.466 1.00 94.19 117 ASN A C 1
ATOM 932 O O . ASN A 1 117 ? 1.271 -6.224 -21.125 1.00 94.19 117 ASN A O 1
ATOM 936 N N . LEU A 1 118 ? 0.351 -5.771 -19.131 1.00 93.50 118 LEU A N 1
ATOM 937 C CA . LEU A 1 118 ? 1.416 -6.353 -18.325 1.00 93.50 118 LEU A CA 1
ATOM 938 C C . LEU A 1 118 ? 0.867 -7.514 -17.48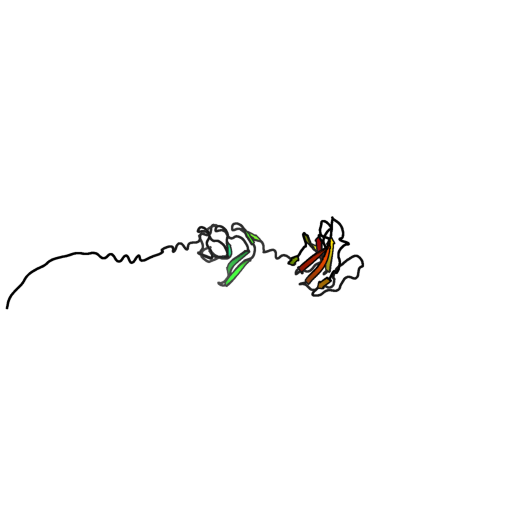2 1.00 93.50 118 LEU A C 1
ATOM 940 O O . LEU A 1 118 ? 0.210 -7.265 -16.470 1.00 93.50 118 LEU A O 1
ATOM 944 N N . PRO A 1 119 ? 1.130 -8.774 -17.872 1.00 92.12 119 PRO A N 1
ATOM 945 C CA . PRO A 1 119 ? 0.603 -9.948 -17.176 1.00 92.12 119 PRO A CA 1
ATOM 946 C C . PRO A 1 119 ? 1.038 -10.059 -15.714 1.00 92.12 119 PRO A C 1
ATOM 948 O O . PRO A 1 119 ? 0.263 -10.502 -14.867 1.00 92.12 119 PRO A O 1
ATOM 951 N N . ARG A 1 120 ? 2.289 -9.699 -15.406 1.00 94.81 120 ARG A N 1
ATOM 952 C CA . ARG A 1 120 ? 2.838 -9.817 -14.054 1.00 94.81 120 ARG A CA 1
ATOM 953 C C . ARG A 1 120 ? 3.864 -8.730 -13.783 1.00 94.81 120 ARG A C 1
ATOM 955 O O . ARG A 1 120 ? 4.641 -8.353 -14.654 1.00 94.81 120 ARG A O 1
ATOM 962 N N . TYR A 1 121 ? 3.918 -8.300 -12.530 1.00 96.88 121 TYR A N 1
ATOM 963 C CA . TYR A 1 121 ? 4.987 -7.465 -12.008 1.00 96.88 121 TYR A CA 1
ATOM 964 C C . TYR A 1 121 ? 5.357 -7.878 -10.582 1.00 96.88 121 TYR A C 1
ATOM 966 O O . TYR A 1 121 ? 4.570 -8.518 -9.882 1.00 96.88 121 TYR A O 1
ATOM 974 N N . THR A 1 122 ? 6.547 -7.487 -10.141 1.00 97.19 122 THR A N 1
ATOM 975 C CA . THR A 1 122 ? 6.954 -7.538 -8.732 1.00 97.19 122 THR A CA 1
ATOM 976 C C . THR A 1 122 ? 7.533 -6.197 -8.322 1.00 97.19 122 THR A C 1
ATOM 978 O O . THR A 1 122 ? 8.247 -5.577 -9.102 1.00 97.19 122 THR A O 1
ATOM 981 N N . VAL A 1 123 ? 7.255 -5.778 -7.090 1.00 97.56 123 VAL A N 1
ATOM 982 C CA . VAL A 1 123 ? 7.837 -4.582 -6.473 1.00 97.56 123 VAL A CA 1
ATOM 983 C C . VAL A 1 123 ? 8.355 -4.999 -5.105 1.00 97.56 123 VAL A C 1
ATOM 985 O O . VAL A 1 123 ? 7.565 -5.447 -4.267 1.00 97.56 123 VAL A O 1
ATOM 988 N N . ARG A 1 124 ? 9.671 -4.930 -4.900 1.00 97.12 124 ARG A N 1
ATOM 989 C CA . ARG A 1 124 ? 10.330 -5.442 -3.689 1.00 97.12 124 ARG A CA 1
ATOM 990 C C . ARG A 1 124 ? 11.298 -4.414 -3.130 1.00 97.12 124 ARG A C 1
ATOM 992 O O . ARG A 1 124 ? 12.091 -3.878 -3.894 1.00 97.12 124 ARG A O 1
ATOM 999 N N . LYS A 1 125 ? 11.273 -4.207 -1.813 1.00 96.94 125 LYS A N 1
ATOM 1000 C CA . LYS A 1 125 ? 12.361 -3.535 -1.101 1.00 96.94 125 LYS A CA 1
ATOM 1001 C C . LYS A 1 125 ? 13.519 -4.527 -0.976 1.00 96.94 125 LYS A C 1
ATOM 1003 O O . LYS A 1 125 ? 13.302 -5.651 -0.526 1.00 96.94 125 LYS A O 1
ATOM 1008 N N . THR A 1 126 ? 14.708 -4.149 -1.420 1.00 97.38 126 THR A N 1
ATOM 1009 C CA . THR A 1 126 ? 15.907 -5.008 -1.458 1.00 97.38 126 THR A CA 1
ATOM 1010 C C . THR A 1 126 ? 17.092 -4.418 -0.696 1.00 97.38 126 THR A C 1
ATOM 1012 O O . THR A 1 126 ? 18.135 -5.058 -0.596 1.00 97.38 126 THR A O 1
ATOM 1015 N N . GLY A 1 127 ? 16.940 -3.221 -0.131 1.00 96.56 127 GLY A N 1
ATOM 1016 C CA . GLY A 1 127 ? 17.966 -2.550 0.660 1.00 96.56 127 GLY A CA 1
ATOM 1017 C C . GLY A 1 127 ? 17.475 -1.215 1.210 1.00 96.56 127 GLY A C 1
ATOM 1018 O O . GLY A 1 127 ? 16.304 -0.862 1.064 1.00 96.56 127 GLY A O 1
ATOM 1019 N N . GLU A 1 128 ? 18.385 -0.460 1.815 1.00 97.38 128 GLU A N 1
ATOM 1020 C CA . GLU A 1 128 ? 18.082 0.818 2.477 1.00 97.38 128 GLU A CA 1
ATOM 1021 C C . GLU A 1 128 ? 18.569 2.043 1.677 1.00 97.38 128 GLU A C 1
ATOM 1023 O O . GLU A 1 128 ? 18.203 3.176 1.983 1.00 97.38 128 GLU A O 1
ATOM 1028 N N . GLN A 1 129 ? 19.363 1.840 0.620 1.00 97.00 129 GLN A N 1
ATOM 1029 C CA . GLN A 1 129 ? 19.838 2.911 -0.263 1.00 97.00 129 GLN A CA 1
ATOM 1030 C C . GLN A 1 129 ? 18.676 3.527 -1.044 1.00 97.00 129 GLN A C 1
ATOM 1032 O O . GLN A 1 129 ? 17.840 2.794 -1.547 1.00 97.00 129 GLN A O 1
ATOM 1037 N N . LYS A 1 130 ? 18.625 4.851 -1.208 1.00 97.19 130 LYS A N 1
ATOM 1038 C CA . LYS A 1 130 ? 17.523 5.546 -1.903 1.00 97.19 130 LYS A CA 1
ATOM 1039 C C . LYS A 1 130 ? 17.617 5.395 -3.428 1.00 97.19 130 LYS A C 1
ATOM 1041 O O . LYS A 1 130 ? 17.961 6.341 -4.134 1.00 97.19 130 LYS A O 1
ATOM 1046 N N . GLU A 1 131 ? 17.319 4.191 -3.903 1.00 97.25 131 GLU A N 1
ATOM 1047 C CA . GLU A 1 131 ? 17.505 3.749 -5.284 1.00 97.25 131 GLU A CA 1
ATOM 1048 C C . GLU A 1 131 ? 16.286 2.963 -5.787 1.00 97.25 131 GLU A C 1
ATOM 1050 O O . GLU A 1 131 ? 15.633 2.242 -5.030 1.00 97.25 131 GLU A O 1
ATOM 1055 N N . VAL A 1 132 ? 15.996 3.040 -7.083 1.00 97.69 132 VAL A N 1
ATOM 1056 C CA . VAL A 1 132 ? 14.959 2.223 -7.729 1.00 97.69 132 VAL A CA 1
ATOM 1057 C C . VAL A 1 132 ? 15.529 1.603 -8.995 1.00 97.69 132 VAL A C 1
ATOM 1059 O O . VAL A 1 132 ? 15.988 2.323 -9.871 1.00 97.69 132 VAL A O 1
ATOM 1062 N N . TYR A 1 133 ? 15.447 0.282 -9.124 1.00 97.06 133 TYR A N 1
ATOM 1063 C CA . TYR A 1 133 ? 15.848 -0.467 -10.315 1.00 97.06 133 TYR A CA 1
ATOM 1064 C C . TYR A 1 133 ? 14.632 -1.008 -11.057 1.00 97.06 133 TYR A C 1
ATOM 1066 O O . TYR A 1 133 ? 13.677 -1.490 -10.441 1.00 97.06 133 TYR A O 1
ATOM 1074 N N . ILE A 1 134 ? 14.684 -0.963 -12.387 1.00 96.38 134 ILE A N 1
ATOM 1075 C CA . ILE A 1 134 ? 13.609 -1.411 -13.271 1.00 96.38 134 ILE A CA 1
ATOM 1076 C C . ILE A 1 134 ? 14.132 -2.541 -14.157 1.00 96.38 134 ILE A C 1
ATOM 1078 O O . ILE A 1 134 ? 15.047 -2.369 -14.960 1.00 96.38 134 ILE A O 1
ATOM 1082 N N . ASN A 1 135 ? 13.505 -3.706 -14.033 1.00 95.25 135 ASN A N 1
ATOM 1083 C CA . ASN A 1 135 ? 13.838 -4.908 -14.780 1.00 95.25 135 ASN A CA 1
ATOM 1084 C C . ASN A 1 135 ? 12.709 -5.260 -15.749 1.00 95.25 135 ASN A C 1
ATOM 1086 O O . ASN A 1 135 ? 11.552 -5.390 -15.351 1.00 95.25 135 ASN A O 1
ATOM 1090 N N . PHE A 1 136 ? 13.055 -5.499 -17.011 1.00 94.12 136 PHE A N 1
ATOM 1091 C CA . PHE A 1 136 ? 12.129 -6.004 -18.022 1.00 94.12 136 PHE A CA 1
ATOM 1092 C C . PHE A 1 136 ? 12.433 -7.474 -18.276 1.00 94.12 136 PHE A C 1
ATOM 1094 O O . PHE A 1 136 ? 13.553 -7.823 -18.652 1.00 94.12 136 PHE A O 1
ATOM 1101 N N . MET A 1 137 ? 11.443 -8.334 -18.070 1.00 92.62 137 MET A N 1
ATOM 1102 C CA . MET A 1 137 ? 11.606 -9.782 -18.002 1.00 92.62 137 MET A CA 1
ATOM 1103 C C . MET A 1 137 ? 10.689 -10.489 -19.005 1.00 92.62 137 MET A C 1
ATOM 1105 O O . MET A 1 137 ? 9.555 -10.059 -19.216 1.00 92.62 137 MET A O 1
ATOM 1109 N N . LYS A 1 138 ? 11.175 -11.575 -19.613 1.00 88.69 138 LYS A N 1
ATOM 1110 C CA . LYS A 1 138 ? 10.425 -12.461 -20.521 1.00 88.69 138 LYS A CA 1
ATOM 1111 C C . LYS A 1 138 ? 11.020 -13.870 -20.465 1.00 88.69 138 LYS A C 1
ATOM 1113 O O . LYS A 1 138 ? 12.237 -14.009 -20.387 1.00 88.69 138 LYS A O 1
ATOM 1118 N N . ASP A 1 139 ? 10.169 -14.895 -20.423 1.00 85.19 139 ASP A N 1
ATOM 1119 C CA . ASP A 1 139 ? 10.558 -16.321 -20.417 1.00 85.19 139 ASP A CA 1
ATOM 1120 C C . ASP A 1 139 ? 11.636 -16.703 -19.377 1.00 85.19 139 ASP A C 1
ATOM 1122 O O . ASP A 1 139 ? 12.503 -17.536 -19.611 1.00 85.19 139 ASP A O 1
ATOM 1126 N N . GLY A 1 140 ? 11.595 -16.070 -18.199 1.00 82.94 140 GLY A N 1
ATOM 1127 C CA . GLY A 1 140 ? 12.543 -16.321 -17.104 1.00 82.94 140 GLY A CA 1
ATOM 1128 C C . GLY A 1 140 ? 13.868 -15.552 -17.195 1.00 82.94 140 GLY A C 1
ATOM 1129 O O . GLY A 1 140 ? 14.639 -15.587 -16.240 1.00 82.94 140 GLY A O 1
ATOM 1130 N N . GLY A 1 141 ? 14.108 -14.808 -18.278 1.00 88.94 141 GLY A N 1
ATOM 1131 C CA . GLY A 1 141 ? 15.291 -13.968 -18.476 1.00 88.94 141 GLY A CA 1
ATOM 1132 C C . GLY A 1 141 ? 14.956 -12.500 -18.745 1.00 88.94 141 GLY A C 1
ATOM 1133 O O . GLY A 1 141 ? 13.816 -12.058 -18.591 1.00 88.94 141 GLY A O 1
ATOM 1134 N N . ARG A 1 142 ? 15.969 -11.726 -19.153 1.00 88.50 142 ARG A N 1
ATOM 1135 C CA . ARG A 1 142 ? 15.807 -10.323 -19.563 1.00 88.50 142 ARG A CA 1
ATOM 1136 C C . ARG A 1 142 ? 15.047 -10.240 -20.888 1.00 88.50 142 ARG A C 1
ATOM 1138 O O . ARG A 1 142 ? 15.373 -10.937 -21.846 1.00 88.50 142 ARG A O 1
ATOM 1145 N N . ASN A 1 143 ? 14.080 -9.335 -20.969 1.00 88.06 143 ASN A N 1
ATOM 1146 C CA . ASN A 1 143 ? 13.363 -9.050 -22.203 1.00 88.06 143 ASN A CA 1
ATOM 1147 C C . ASN A 1 143 ? 14.189 -8.117 -23.104 1.00 88.06 143 ASN A C 1
ATOM 1149 O O . ASN A 1 143 ? 14.222 -6.905 -22.899 1.00 88.06 143 ASN A O 1
ATOM 1153 N N . ASN A 1 144 ? 14.829 -8.679 -24.129 1.00 87.12 144 ASN A N 1
ATOM 1154 C CA . ASN A 1 144 ? 15.604 -7.912 -25.114 1.00 87.12 144 ASN A CA 1
ATOM 1155 C C . ASN A 1 144 ? 14.735 -7.293 -26.230 1.00 87.12 144 ASN A C 1
ATOM 1157 O O . ASN A 1 144 ? 15.248 -6.572 -27.081 1.00 87.12 144 ASN A O 1
ATOM 1161 N N . ASN A 1 145 ? 13.423 -7.556 -26.232 1.00 88.00 145 ASN A N 1
ATOM 1162 C CA . ASN A 1 145 ? 12.474 -7.050 -27.229 1.00 88.00 145 ASN A CA 1
ATOM 1163 C C . ASN A 1 145 ? 11.736 -5.787 -26.764 1.00 88.00 145 ASN A C 1
ATOM 1165 O O . ASN A 1 145 ? 10.707 -5.431 -27.337 1.00 88.00 145 ASN A O 1
ATOM 1169 N N . VAL A 1 146 ? 12.218 -5.129 -25.710 1.00 91.69 146 VAL A N 1
ATOM 1170 C CA . VAL A 1 146 ? 11.694 -3.836 -25.263 1.00 91.69 146 VAL A CA 1
ATOM 1171 C C . VAL A 1 146 ? 12.103 -2.760 -26.266 1.00 91.69 146 VAL A C 1
ATOM 1173 O O . VAL A 1 146 ? 13.283 -2.605 -26.579 1.00 91.69 146 VAL A O 1
ATOM 1176 N N . ARG A 1 147 ? 11.121 -2.025 -26.789 1.00 93.44 147 ARG A N 1
ATOM 1177 C CA . ARG A 1 147 ? 11.305 -0.945 -27.769 1.00 93.44 147 ARG A CA 1
ATOM 1178 C C . ARG A 1 147 ? 10.599 0.321 -27.298 1.00 93.44 147 ARG A C 1
ATOM 1180 O O . ARG A 1 147 ? 9.611 0.236 -26.572 1.00 93.44 147 ARG A O 1
ATOM 1187 N N . ASN A 1 148 ? 11.087 1.477 -27.751 1.00 94.31 148 ASN A N 1
ATOM 1188 C CA . ASN A 1 148 ? 10.533 2.802 -27.439 1.00 94.31 148 ASN A CA 1
ATOM 1189 C C . ASN A 1 148 ? 10.282 2.988 -25.936 1.00 94.31 148 ASN A C 1
ATOM 1191 O O . ASN A 1 148 ? 9.207 3.420 -25.523 1.00 94.31 148 ASN A O 1
ATOM 1195 N N . LEU A 1 149 ? 11.257 2.568 -25.128 1.00 94.50 149 LEU A N 1
ATOM 1196 C CA . LEU A 1 149 ? 11.179 2.675 -23.684 1.00 94.50 149 LEU A CA 1
ATOM 1197 C C . LEU A 1 149 ? 11.250 4.145 -23.285 1.00 94.50 149 LEU A C 1
ATOM 1199 O O . LEU A 1 149 ? 12.229 4.824 -23.573 1.00 94.50 149 LEU A O 1
ATOM 1203 N N . ASN A 1 150 ? 10.203 4.604 -22.618 1.00 95.62 150 ASN A N 1
ATOM 1204 C CA . ASN A 1 150 ? 10.122 5.912 -22.005 1.00 95.62 150 ASN A CA 1
ATOM 1205 C C . ASN A 1 150 ? 9.815 5.723 -20.520 1.00 95.62 150 ASN A C 1
ATOM 1207 O O . ASN A 1 150 ? 8.783 5.141 -20.169 1.00 95.62 150 ASN A O 1
ATOM 1211 N N . VAL A 1 151 ? 10.711 6.209 -19.666 1.00 96.25 151 VAL A N 1
ATOM 1212 C CA . VAL A 1 151 ? 10.534 6.203 -18.216 1.00 96.25 151 VAL A CA 1
ATOM 1213 C C . VAL A 1 151 ? 10.539 7.642 -17.734 1.00 96.25 151 VAL A C 1
ATOM 1215 O O . VAL A 1 151 ? 11.521 8.357 -17.900 1.00 96.25 151 VAL A O 1
ATOM 1218 N N . LEU A 1 152 ? 9.422 8.060 -17.148 1.00 97.31 152 LEU A N 1
ATOM 1219 C CA . LEU A 1 152 ? 9.261 9.379 -16.556 1.00 97.31 152 LEU A CA 1
ATOM 1220 C C . LEU A 1 152 ? 9.253 9.228 -15.040 1.00 97.31 152 LEU A C 1
ATOM 1222 O O . LEU A 1 152 ? 8.473 8.449 -14.488 1.00 97.31 152 LEU A O 1
ATOM 1226 N N . VAL A 1 153 ? 10.119 9.982 -14.374 1.00 97.62 153 VAL A N 1
ATOM 1227 C CA . VAL A 1 153 ? 10.228 10.021 -12.914 1.00 97.62 153 VAL A CA 1
ATOM 1228 C C . VAL A 1 153 ? 10.035 11.447 -12.417 1.00 97.62 153 VAL A C 1
ATOM 1230 O O . VAL A 1 153 ? 10.344 12.402 -13.127 1.00 97.62 153 VAL A O 1
ATOM 1233 N N . ASN A 1 154 ? 9.505 11.613 -11.204 1.00 97.94 154 ASN A N 1
ATOM 1234 C CA . ASN A 1 154 ? 9.321 12.945 -10.614 1.00 97.94 154 ASN A CA 1
ATOM 1235 C C . ASN A 1 154 ? 10.611 13.539 -10.025 1.00 97.94 154 ASN A C 1
ATOM 1237 O O . ASN A 1 154 ? 10.666 14.744 -9.799 1.00 97.94 154 ASN A O 1
ATOM 1241 N N . ASN A 1 155 ? 11.600 12.702 -9.707 1.00 97.56 155 ASN A N 1
ATOM 1242 C CA . ASN A 1 155 ? 12.907 13.088 -9.180 1.00 97.56 155 ASN A CA 1
ATOM 1243 C C . ASN A 1 155 ? 13.907 11.920 -9.306 1.00 97.56 155 ASN A C 1
ATOM 1245 O O . ASN A 1 155 ? 13.516 10.813 -9.674 1.00 97.56 155 ASN A O 1
ATOM 1249 N N . GLY A 1 156 ? 15.167 12.170 -8.943 1.00 94.75 156 GLY A N 1
ATOM 1250 C CA . GLY A 1 156 ? 16.257 11.194 -8.982 1.00 94.75 156 GLY A CA 1
ATOM 1251 C C . GLY A 1 156 ? 17.106 11.318 -10.244 1.00 94.75 156 GLY A C 1
ATOM 1252 O O . GLY A 1 156 ? 16.662 11.866 -11.254 1.00 94.75 156 GLY A O 1
ATOM 1253 N N . ASN A 1 157 ? 18.336 10.816 -10.175 1.00 95.12 157 ASN A N 1
ATOM 1254 C CA . ASN A 1 157 ? 19.259 10.811 -11.308 1.00 95.12 157 ASN A CA 1
ATOM 1255 C C . ASN A 1 157 ? 19.315 9.408 -11.904 1.00 95.12 157 ASN A C 1
ATOM 1257 O O . ASN A 1 157 ? 19.340 8.421 -11.172 1.00 95.12 157 ASN A O 1
ATOM 1261 N N . GLU A 1 158 ? 19.324 9.309 -13.231 1.00 94.44 158 GLU A N 1
ATOM 1262 C CA . GLU A 1 158 ? 19.490 8.021 -13.900 1.00 94.44 158 GLU A CA 1
ATOM 1263 C C . GLU A 1 158 ? 20.889 7.456 -13.617 1.00 94.44 158 GLU A C 1
ATOM 1265 O O . GLU A 1 158 ? 21.907 8.137 -13.768 1.00 94.44 158 GLU A O 1
ATOM 1270 N N . ILE A 1 159 ? 20.942 6.190 -13.207 1.00 92.25 159 ILE A N 1
ATOM 1271 C CA . ILE A 1 159 ? 22.193 5.473 -12.986 1.00 92.25 159 ILE A CA 1
ATOM 1272 C C . ILE A 1 159 ? 22.735 5.064 -14.356 1.00 92.25 159 ILE 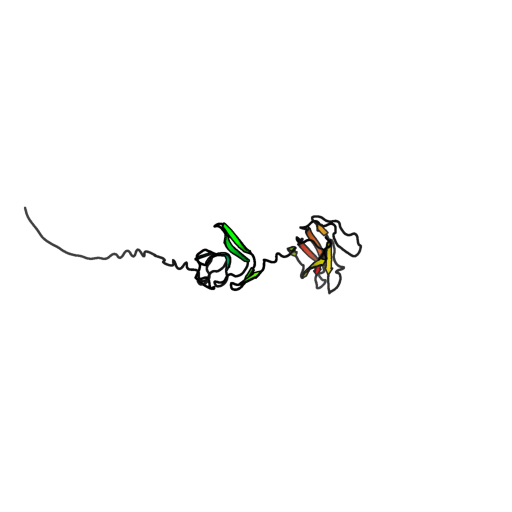A C 1
ATOM 1274 O O . ILE A 1 159 ? 22.221 4.148 -14.998 1.00 92.25 159 ILE A O 1
ATOM 1278 N N . ASN A 1 160 ? 23.799 5.731 -14.801 1.00 74.50 160 ASN A N 1
ATOM 1279 C CA . ASN A 1 160 ? 24.435 5.443 -16.083 1.00 74.50 160 ASN A CA 1
ATOM 1280 C C . ASN A 1 160 ? 25.063 4.038 -16.090 1.00 74.50 160 ASN A C 1
ATOM 1282 O O . ASN A 1 160 ? 26.131 3.809 -15.521 1.00 74.50 160 ASN A O 1
ATOM 1286 N N . GLY A 1 161 ? 24.420 3.093 -16.778 1.00 63.88 161 GLY A N 1
ATOM 1287 C CA . GLY A 1 161 ? 24.943 1.746 -16.990 1.00 63.88 161 GLY A CA 1
ATOM 1288 C C . GLY A 1 161 ? 24.295 1.059 -18.189 1.00 63.88 161 GLY A C 1
ATOM 1289 O O . GLY A 1 161 ? 23.079 0.951 -18.280 1.00 63.88 161 GLY A O 1
ATOM 1290 N N . SER A 1 162 ? 25.099 0.505 -19.100 1.00 61.84 162 SER A N 1
ATOM 1291 C CA . SER A 1 162 ? 24.608 -0.132 -20.340 1.00 61.84 162 SER A CA 1
ATOM 1292 C C . SER A 1 162 ? 23.666 -1.328 -20.121 1.00 61.84 162 SER A C 1
ATOM 1294 O O . SER A 1 162 ? 22.968 -1.750 -21.043 1.00 61.84 162 SER A O 1
ATOM 1296 N N . ARG A 1 163 ? 23.640 -1.902 -18.910 1.00 66.00 163 ARG A N 1
ATOM 1297 C CA . ARG A 1 163 ? 22.852 -3.099 -18.572 1.00 66.00 163 ARG A CA 1
ATOM 1298 C C . ARG A 1 163 ? 21.821 -2.879 -17.469 1.00 66.00 163 ARG A C 1
ATOM 1300 O O . ARG A 1 163 ? 20.989 -3.764 -17.274 1.00 66.00 163 ARG A O 1
ATOM 1307 N N . ILE A 1 164 ? 21.837 -1.754 -16.763 1.00 73.94 164 ILE A N 1
ATOM 1308 C CA . ILE A 1 164 ? 21.000 -1.538 -15.579 1.00 73.94 164 ILE A CA 1
ATOM 1309 C C . ILE A 1 164 ? 20.187 -0.275 -15.808 1.00 73.94 164 ILE A C 1
ATOM 1311 O O . ILE A 1 164 ? 20.754 0.772 -16.079 1.00 73.94 164 ILE A O 1
ATOM 1315 N N . MET A 1 165 ? 18.866 -0.390 -15.701 1.00 90.19 165 MET A N 1
ATOM 1316 C CA . MET A 1 165 ? 17.997 0.774 -15.631 1.00 90.19 165 MET A CA 1
ATOM 1317 C C . MET A 1 165 ? 17.667 1.021 -14.167 1.00 90.19 165 MET A C 1
ATOM 1319 O O . MET A 1 165 ? 17.084 0.156 -13.506 1.00 90.19 165 MET A O 1
ATOM 1323 N N . GLY A 1 166 ? 18.039 2.188 -13.663 1.00 95.31 166 GLY A N 1
ATOM 1324 C CA . GLY A 1 166 ? 17.723 2.575 -12.303 1.00 95.31 166 GLY A CA 1
ATOM 1325 C C . GLY A 1 166 ? 17.928 4.058 -12.056 1.00 95.31 166 GLY A C 1
ATOM 1326 O O . GLY A 1 166 ? 18.494 4.763 -12.886 1.00 95.31 166 GLY A O 1
ATOM 1327 N N . TYR A 1 167 ? 17.448 4.502 -10.905 1.00 96.94 167 TYR A N 1
ATOM 1328 C CA . TYR A 1 167 ? 17.526 5.879 -10.446 1.00 96.94 167 TYR A CA 1
ATOM 1329 C C . TYR A 1 167 ? 18.095 5.906 -9.031 1.00 96.94 167 TYR A C 1
ATOM 1331 O O . TYR A 1 167 ? 17.727 5.059 -8.212 1.00 96.94 167 TYR A O 1
ATOM 1339 N N . ASP A 1 168 ? 18.966 6.867 -8.743 1.00 96.44 168 ASP A N 1
ATOM 1340 C CA . ASP A 1 168 ? 19.507 7.134 -7.411 1.00 96.44 168 ASP A CA 1
ATOM 1341 C C . ASP A 1 168 ? 19.162 8.557 -6.942 1.00 96.44 168 ASP A C 1
ATOM 1343 O O . ASP A 1 168 ? 18.455 9.305 -7.625 1.00 96.44 168 ASP A O 1
ATOM 1347 N N . ASN A 1 169 ? 19.627 8.925 -5.742 1.00 95.12 169 ASN A N 1
ATOM 1348 C CA . ASN A 1 169 ? 19.391 10.245 -5.144 1.00 95.12 169 ASN A CA 1
ATOM 1349 C C . ASN A 1 169 ? 17.896 10.617 -5.073 1.00 95.12 169 ASN A C 1
ATOM 1351 O O . ASN A 1 169 ? 17.503 11.771 -5.242 1.00 95.12 169 ASN A O 1
ATOM 1355 N N . ILE A 1 170 ? 17.059 9.610 -4.814 1.00 96.56 170 ILE A N 1
ATOM 1356 C CA . ILE A 1 170 ? 15.603 9.722 -4.844 1.00 96.56 170 ILE A CA 1
ATOM 1357 C C . ILE A 1 170 ? 15.056 10.383 -3.569 1.00 96.56 170 ILE A C 1
ATOM 1359 O O . ILE A 1 170 ? 15.448 10.063 -2.441 1.00 96.56 170 ILE A O 1
ATOM 1363 N N . ILE A 1 171 ? 14.064 11.250 -3.754 1.00 96.62 171 ILE A N 1
ATOM 1364 C CA . ILE A 1 171 ? 13.199 11.821 -2.722 1.00 96.62 171 ILE A CA 1
ATOM 1365 C C . ILE A 1 171 ? 11.863 11.071 -2.731 1.00 96.62 171 ILE A C 1
ATOM 1367 O O . ILE A 1 171 ? 11.201 10.943 -3.763 1.00 96.62 171 ILE A O 1
ATOM 1371 N N . PHE A 1 172 ? 11.451 10.592 -1.557 1.00 96.00 172 PHE A N 1
ATOM 1372 C CA . PHE A 1 172 ? 10.178 9.901 -1.377 1.00 96.00 172 PHE A CA 1
ATOM 1373 C C . PHE A 1 172 ? 9.075 10.912 -1.006 1.00 96.00 172 PHE A C 1
ATOM 1375 O O . PHE A 1 172 ? 9.327 11.787 -0.177 1.00 96.00 172 PHE A O 1
ATOM 1382 N N . PRO A 1 173 ? 7.864 10.812 -1.589 1.00 97.31 173 PRO A N 1
ATOM 1383 C CA . PRO A 1 173 ? 7.408 9.740 -2.471 1.00 97.31 173 PRO A CA 1
ATOM 1384 C C . PRO A 1 173 ? 7.974 9.829 -3.901 1.00 97.31 173 PRO A C 1
ATOM 1386 O O . PRO A 1 173 ? 7.875 10.856 -4.579 1.00 97.31 173 PRO A O 1
ATOM 1389 N N . PHE A 1 174 ? 8.509 8.708 -4.376 1.00 98.00 174 PHE A N 1
ATOM 1390 C CA . PHE A 1 174 ? 8.999 8.536 -5.740 1.00 98.00 174 PHE A CA 1
ATOM 1391 C C . PHE A 1 174 ? 7.860 8.092 -6.649 1.00 98.00 174 PHE A C 1
ATOM 1393 O O . PHE A 1 174 ? 7.122 7.163 -6.317 1.00 98.00 174 PHE A O 1
ATOM 1400 N N . GLN A 1 175 ? 7.709 8.743 -7.794 1.00 98.31 175 GLN A N 1
ATOM 1401 C CA . GLN A 1 175 ? 6.695 8.427 -8.791 1.00 98.31 175 GLN A CA 1
ATOM 1402 C C . GLN A 1 175 ? 7.383 8.046 -10.091 1.00 98.31 175 GLN A C 1
ATOM 1404 O O . GLN A 1 175 ? 8.277 8.755 -10.547 1.00 98.31 175 GLN A O 1
ATOM 1409 N N . CYS A 1 176 ? 6.943 6.943 -10.685 1.00 97.69 176 CYS A N 1
ATOM 1410 C CA . CYS A 1 176 ? 7.510 6.418 -11.916 1.00 97.69 176 CYS A CA 1
ATOM 1411 C C . CYS A 1 176 ? 6.393 5.983 -12.862 1.00 97.69 176 CYS A C 1
ATOM 1413 O O . CYS A 1 176 ? 5.491 5.232 -12.471 1.00 97.69 176 CYS A O 1
ATOM 1415 N N . GLU A 1 177 ? 6.470 6.456 -14.100 1.00 98.38 177 GLU A N 1
ATOM 1416 C CA . GLU A 1 177 ? 5.655 6.020 -15.225 1.00 98.38 177 GLU A CA 1
ATOM 1417 C C . GLU A 1 177 ? 6.558 5.368 -16.275 1.00 98.38 177 GLU A C 1
ATOM 1419 O O . GLU A 1 177 ? 7.518 5.968 -16.752 1.00 98.38 177 GLU A O 1
ATOM 1424 N N . ILE A 1 178 ? 6.231 4.135 -16.648 1.00 98.00 178 ILE A N 1
ATOM 1425 C CA . ILE A 1 178 ? 6.991 3.316 -17.588 1.00 98.00 178 ILE A CA 1
ATOM 1426 C C . ILE A 1 178 ? 6.088 3.006 -18.777 1.00 98.00 178 ILE A C 1
ATOM 1428 O O . ILE A 1 178 ? 5.029 2.391 -18.620 1.00 98.00 178 ILE A O 1
ATOM 1432 N N . ASN A 1 179 ? 6.530 3.395 -19.969 1.00 97.69 179 ASN A N 1
ATOM 1433 C CA . ASN A 1 179 ? 5.872 3.114 -21.238 1.00 97.69 179 ASN A CA 1
ATOM 1434 C C . ASN A 1 179 ? 6.857 2.423 -22.181 1.00 97.69 179 ASN A C 1
ATOM 1436 O O . ASN A 1 179 ? 7.972 2.901 -22.363 1.00 97.69 179 ASN A O 1
ATOM 1440 N N . TYR A 1 180 ? 6.459 1.315 -22.799 1.00 96.50 180 TYR A N 1
ATOM 1441 C CA . TYR A 1 180 ? 7.278 0.643 -23.811 1.00 96.50 180 TYR A CA 1
ATOM 1442 C C . TYR A 1 180 ? 6.432 -0.257 -24.703 1.00 96.50 180 TYR A C 1
ATOM 1444 O O . TYR A 1 180 ? 5.272 -0.538 -24.408 1.00 96.50 180 TYR A O 1
ATOM 1452 N N . TYR A 1 181 ? 7.028 -0.735 -25.790 1.00 94.94 181 TYR A N 1
ATOM 1453 C CA . TYR A 1 181 ? 6.461 -1.770 -26.644 1.00 94.94 181 TYR A CA 1
ATOM 1454 C C . TYR A 1 181 ? 7.239 -3.070 -26.486 1.00 94.94 181 TYR A C 1
ATOM 1456 O O . TYR A 1 181 ? 8.464 -3.062 -26.341 1.00 94.94 181 TYR A O 1
ATOM 1464 N N . THR A 1 182 ? 6.539 -4.197 -26.536 1.00 93.25 182 THR A N 1
ATOM 1465 C CA . THR A 1 182 ? 7.169 -5.519 -26.569 1.00 93.25 182 THR A CA 1
ATOM 1466 C C . THR A 1 182 ? 6.313 -6.526 -27.324 1.00 93.25 182 THR A C 1
ATOM 1468 O O . THR A 1 182 ? 5.137 -6.283 -27.585 1.00 93.25 182 THR A O 1
ATOM 1471 N N . THR A 1 183 ? 6.894 -7.664 -27.693 1.00 86.06 183 THR A N 1
ATOM 1472 C CA . THR A 1 183 ? 6.144 -8.741 -28.339 1.00 86.06 183 THR A CA 1
ATOM 1473 C C . THR A 1 183 ? 5.287 -9.488 -27.326 1.00 86.06 183 THR A C 1
ATOM 1475 O O . THR A 1 183 ? 5.732 -9.772 -26.209 1.00 86.06 183 THR A O 1
ATOM 1478 N N . SER A 1 184 ? 4.075 -9.858 -27.736 1.00 79.19 184 SER A N 1
ATOM 1479 C CA . SER A 1 184 ? 3.184 -10.715 -26.958 1.00 79.19 184 SER A CA 1
ATOM 1480 C C . SER A 1 184 ? 3.863 -12.030 -26.568 1.00 79.19 184 SER A C 1
ATOM 1482 O O . SER A 1 184 ? 4.908 -12.412 -27.111 1.00 79.19 184 SER A O 1
ATOM 1484 N N . LYS A 1 185 ? 3.267 -12.752 -25.617 1.00 71.62 185 LYS A N 1
ATOM 1485 C CA . LYS A 1 185 ? 3.808 -14.032 -25.145 1.00 71.62 185 LYS A CA 1
ATOM 1486 C C . LYS A 1 185 ? 3.988 -15.056 -26.277 1.00 71.62 185 LYS A C 1
ATOM 1488 O O . LYS A 1 185 ? 4.937 -15.822 -26.251 1.00 71.62 185 LYS A O 1
ATOM 1493 N N . LEU A 1 186 ? 3.122 -15.021 -27.294 1.00 75.44 186 LEU A N 1
ATOM 1494 C CA . LEU A 1 186 ? 3.223 -15.864 -28.495 1.00 75.44 186 LEU A CA 1
ATOM 1495 C C . LEU A 1 186 ? 4.153 -15.286 -29.579 1.00 75.44 186 LEU A C 1
ATOM 1497 O O . LEU A 1 186 ? 4.370 -15.924 -30.600 1.00 75.44 186 LEU A O 1
ATOM 1501 N N . GLY A 1 187 ? 4.692 -14.079 -29.385 1.00 75.31 187 GLY A N 1
ATOM 1502 C CA . GLY A 1 187 ? 5.644 -13.439 -30.297 1.00 75.31 187 GLY A CA 1
ATOM 1503 C C . GLY A 1 187 ? 5.031 -12.814 -31.554 1.00 75.31 187 GLY A C 1
ATOM 1504 O O . GLY A 1 187 ? 5.761 -12.250 -32.360 1.00 75.31 187 GLY A O 1
ATOM 1505 N N . THR A 1 188 ? 3.711 -12.885 -31.724 1.00 77.94 188 THR A N 1
ATOM 1506 C CA . THR A 1 188 ? 3.025 -12.571 -32.989 1.00 77.94 188 THR A CA 1
ATOM 1507 C C . THR A 1 188 ? 2.568 -11.121 -33.125 1.00 77.94 188 THR A C 1
ATOM 1509 O O . THR A 1 188 ? 2.280 -10.671 -34.229 1.00 77.94 188 THR A O 1
ATOM 1512 N N . THR A 1 189 ? 2.479 -10.379 -32.020 1.00 83.25 189 THR A N 1
ATOM 1513 C CA . THR A 1 189 ? 1.933 -9.014 -32.000 1.00 83.25 189 THR A CA 1
ATOM 1514 C C . THR A 1 189 ? 2.758 -8.097 -31.108 1.00 83.25 189 THR A C 1
ATOM 1516 O O . THR A 1 189 ? 3.275 -8.522 -30.075 1.00 83.25 189 THR A O 1
ATOM 1519 N N . SER A 1 190 ? 2.882 -6.828 -31.504 1.00 88.56 190 SER A N 1
ATOM 1520 C CA . SER A 1 190 ? 3.461 -5.776 -30.664 1.00 88.56 190 SER A CA 1
ATOM 1521 C C . SER A 1 190 ? 2.395 -5.239 -29.708 1.00 88.56 190 SER A C 1
ATOM 1523 O O . SER A 1 190 ? 1.287 -4.917 -30.135 1.00 88.56 190 SER A O 1
ATOM 1525 N N . LEU A 1 191 ? 2.719 -5.152 -28.420 1.00 91.38 191 LEU A N 1
ATOM 1526 C CA . LEU A 1 191 ? 1.842 -4.665 -27.361 1.00 91.38 191 LEU A CA 1
ATOM 1527 C C . LEU A 1 191 ? 2.480 -3.460 -26.677 1.00 91.38 191 LEU A C 1
ATOM 1529 O O . LEU A 1 191 ? 3.636 -3.522 -26.254 1.00 91.38 191 LEU A O 1
ATOM 1533 N N . GLN A 1 192 ? 1.707 -2.384 -26.532 1.00 95.06 192 GLN A N 1
ATOM 1534 C CA . GLN A 1 192 ? 2.092 -1.243 -25.709 1.00 95.06 192 GLN A CA 1
ATOM 1535 C C . GLN A 1 192 ? 1.820 -1.557 -24.240 1.00 95.06 192 GLN A C 1
ATOM 1537 O O . GLN A 1 192 ? 0.680 -1.836 -23.866 1.00 95.06 192 GLN A O 1
ATOM 1542 N N . VAL A 1 193 ? 2.850 -1.465 -23.410 1.00 96.31 193 VAL A N 1
ATOM 1543 C CA . VAL A 1 193 ? 2.783 -1.642 -21.962 1.00 96.31 193 VAL A CA 1
ATOM 1544 C C . VAL A 1 193 ? 2.841 -0.282 -21.280 1.00 96.31 193 VAL A C 1
ATOM 1546 O O . VAL A 1 193 ? 3.663 0.562 -21.644 1.00 96.31 193 VAL A O 1
ATOM 1549 N N . ARG A 1 194 ? 1.992 -0.095 -20.263 1.00 98.06 194 ARG A N 1
ATOM 1550 C CA . ARG A 1 194 ? 2.044 1.054 -19.350 1.00 98.06 194 ARG A CA 1
ATOM 1551 C C . ARG A 1 194 ? 2.001 0.589 -17.901 1.00 98.06 194 ARG A C 1
ATOM 1553 O O . ARG A 1 194 ? 1.119 -0.189 -17.528 1.00 98.06 194 ARG A O 1
ATOM 1560 N N . PHE A 1 195 ? 2.920 1.094 -17.088 1.00 98.44 195 PHE A N 1
ATOM 1561 C CA . PHE A 1 195 ? 2.987 0.828 -15.655 1.00 98.44 195 PHE A CA 1
ATOM 1562 C C . PHE A 1 195 ? 3.251 2.126 -14.889 1.00 98.44 195 PHE A C 1
ATOM 1564 O O . PHE A 1 195 ? 4.188 2.847 -15.211 1.00 98.44 195 PHE A O 1
ATOM 1571 N N . GLU A 1 196 ? 2.437 2.421 -13.877 1.00 98.50 196 GLU A N 1
ATOM 1572 C CA . GLU A 1 196 ? 2.593 3.609 -13.028 1.00 98.50 196 GLU A CA 1
ATOM 1573 C C . GLU A 1 196 ? 2.606 3.216 -11.555 1.00 98.50 196 GLU A C 1
ATOM 1575 O O . GLU A 1 196 ? 1.720 2.485 -11.094 1.00 98.50 196 GLU A O 1
ATOM 1580 N N . ILE A 1 197 ? 3.560 3.745 -10.793 1.00 98.25 197 ILE A N 1
ATOM 1581 C CA . ILE A 1 197 ? 3.722 3.448 -9.369 1.00 98.25 197 ILE A CA 1
ATOM 1582 C C . ILE A 1 197 ? 4.138 4.681 -8.568 1.00 98.25 197 ILE A C 1
ATOM 1584 O O . ILE A 1 197 ? 4.855 5.549 -9.059 1.00 98.25 197 ILE A O 1
ATOM 1588 N N . ILE A 1 198 ? 3.690 4.728 -7.313 1.00 98.00 198 ILE A N 1
ATOM 1589 C CA . ILE A 1 198 ? 4.206 5.611 -6.267 1.00 98.00 198 ILE A CA 1
ATOM 1590 C C . ILE A 1 198 ? 4.863 4.735 -5.204 1.00 98.00 198 ILE A C 1
ATOM 1592 O O . ILE A 1 198 ? 4.213 3.819 -4.704 1.00 98.00 198 ILE A O 1
ATOM 1596 N N . ILE A 1 199 ? 6.109 5.012 -4.841 1.00 97.81 199 ILE A N 1
ATOM 1597 C CA . ILE A 1 199 ? 6.814 4.381 -3.724 1.00 97.81 199 ILE A CA 1
ATOM 1598 C C . ILE A 1 199 ? 6.982 5.436 -2.636 1.00 97.81 199 ILE A C 1
ATOM 1600 O O . ILE A 1 199 ? 7.534 6.504 -2.888 1.00 97.81 199 ILE A O 1
ATOM 1604 N N . SER A 1 200 ? 6.480 5.151 -1.440 1.00 96.38 200 SER A N 1
ATOM 1605 C CA . SER A 1 200 ? 6.443 6.098 -0.322 1.00 96.38 200 SER A CA 1
ATOM 1606 C C . SER A 1 200 ? 7.471 5.778 0.758 1.00 96.38 200 SER A C 1
ATOM 1608 O O . SER A 1 200 ? 7.934 6.693 1.430 1.00 96.38 200 SER A O 1
ATOM 1610 N N . GLU A 1 201 ? 7.828 4.505 0.940 1.00 95.25 201 GLU A N 1
ATOM 1611 C CA . GLU A 1 201 ? 8.823 4.109 1.940 1.00 95.25 201 GLU A CA 1
ATOM 1612 C C . GLU A 1 201 ? 10.249 4.253 1.379 1.00 95.25 201 GLU A C 1
ATOM 1614 O O . GLU A 1 201 ? 10.546 3.660 0.332 1.00 95.25 201 GLU A O 1
ATOM 1619 N N . PRO A 1 202 ? 11.148 4.983 2.070 1.00 97.19 202 PRO A N 1
ATOM 1620 C CA . PRO A 1 202 ? 12.551 5.056 1.693 1.00 97.19 202 PRO A CA 1
ATOM 1621 C C . PRO A 1 202 ? 13.228 3.686 1.656 1.00 97.19 202 PRO A C 1
ATOM 1623 O O . PRO A 1 202 ? 13.032 2.850 2.535 1.00 97.19 202 PRO A O 1
ATOM 1626 N N . GLY A 1 203 ? 14.059 3.474 0.641 1.00 97.00 203 GLY A N 1
ATOM 1627 C CA . GLY A 1 203 ? 14.885 2.280 0.511 1.00 97.00 203 GLY A CA 1
ATOM 1628 C C . GLY A 1 203 ? 15.216 1.969 -0.937 1.00 97.00 203 GLY A C 1
ATOM 1629 O O . GLY A 1 203 ? 14.866 2.735 -1.840 1.00 97.00 203 GLY A O 1
ATOM 1630 N N . ARG A 1 204 ? 15.887 0.833 -1.136 1.00 97.94 204 ARG A N 1
ATOM 1631 C CA . ARG A 1 204 ? 16.228 0.320 -2.459 1.00 97.94 204 ARG A CA 1
ATOM 1632 C C . ARG A 1 204 ? 15.079 -0.540 -2.927 1.00 97.94 204 ARG A C 1
ATOM 1634 O O . ARG A 1 204 ? 14.710 -1.494 -2.241 1.00 97.94 204 ARG A O 1
ATOM 1641 N N . TRP A 1 205 ? 14.542 -0.228 -4.093 1.00 98.12 205 TRP A N 1
ATOM 1642 C CA . TRP A 1 205 ? 13.401 -0.931 -4.657 1.00 98.12 205 TRP A CA 1
ATOM 1643 C C . TRP A 1 205 ? 13.739 -1.561 -6.000 1.00 98.12 205 TRP A C 1
ATOM 1645 O O . TRP A 1 205 ? 14.376 -0.951 -6.848 1.00 98.12 205 TRP A O 1
ATOM 1655 N N . GLU A 1 206 ? 13.249 -2.773 -6.222 1.00 97.69 206 GLU A N 1
ATOM 1656 C CA . GLU A 1 206 ? 13.266 -3.434 -7.522 1.00 97.69 206 GLU A CA 1
ATOM 1657 C C . GLU A 1 206 ? 11.846 -3.560 -8.061 1.00 97.69 206 GLU A C 1
ATOM 1659 O O . GLU A 1 206 ? 10.994 -4.233 -7.467 1.00 97.69 206 GLU A O 1
ATOM 1664 N N . ILE A 1 207 ? 11.614 -2.961 -9.224 1.00 97.69 207 ILE A N 1
ATOM 1665 C CA . ILE A 1 207 ? 10.411 -3.121 -10.032 1.00 97.69 207 ILE A CA 1
ATOM 1666 C C . ILE A 1 207 ? 10.762 -4.088 -11.160 1.00 97.69 207 ILE A C 1
ATOM 1668 O O . ILE A 1 207 ? 11.625 -3.799 -11.978 1.00 97.69 207 ILE A O 1
ATOM 1672 N N . SER A 1 208 ? 10.113 -5.248 -11.229 1.00 97.00 208 SER A N 1
ATOM 1673 C CA . SER A 1 208 ? 10.291 -6.182 -12.351 1.00 97.00 208 SER A CA 1
ATOM 1674 C C . SER A 1 208 ? 8.984 -6.356 -13.105 1.00 97.00 208 SER A C 1
ATOM 1676 O O . SER A 1 208 ? 7.976 -6.720 -12.502 1.00 97.00 208 SER A O 1
ATOM 1678 N N . LEU A 1 209 ? 9.002 -6.100 -14.410 1.00 96.00 209 LEU A N 1
ATOM 1679 C CA . LEU A 1 209 ? 7.861 -6.181 -15.320 1.00 96.00 209 LEU A CA 1
ATOM 1680 C C . LEU A 1 209 ? 8.029 -7.423 -16.202 1.00 96.00 209 LEU A C 1
ATOM 1682 O O . LEU A 1 209 ? 9.062 -7.577 -16.848 1.00 96.00 209 LEU A O 1
ATOM 1686 N N . PHE A 1 210 ? 7.046 -8.324 -16.211 1.00 93.69 210 PHE A N 1
ATOM 1687 C CA . PHE A 1 210 ? 7.109 -9.601 -16.925 1.00 93.69 210 PHE A CA 1
ATOM 1688 C C . PHE A 1 210 ? 6.104 -9.635 -18.077 1.00 93.69 210 PHE A C 1
ATOM 1690 O O . PHE A 1 210 ? 4.897 -9.525 -17.836 1.00 93.69 210 PHE A O 1
ATOM 1697 N N . ASN A 1 211 ? 6.603 -9.836 -19.299 1.00 89.25 211 ASN A N 1
ATOM 1698 C CA . ASN A 1 211 ? 5.811 -9.965 -20.528 1.00 89.25 211 ASN A CA 1
ATOM 1699 C C . ASN A 1 211 ? 5.895 -11.360 -21.139 1.00 89.25 211 ASN A C 1
ATOM 1701 O O . ASN A 1 211 ? 6.960 -12.001 -21.004 1.00 89.25 211 ASN A O 1
#

Radius of gyration: 33.05 Å; chains: 1; bounding box: 126×40×65 Å